Protein AF-A0A4U6WFR0-F1 (afdb_monomer_lite)

Organism: Setaria viridis (NCBI:txid4556)

InterPro domains:
  IPR046533 Domain of unknown function DUF6598 [PF20241] (69-208)

Foldseek 3Di:
DFDDLVVVQVPDDPVPRADDFDWAFLCDPVQVVPPCCVVLVSVDADADPDAAPPPVPDDPPPFFFAKFKFWDFKFDPFDDDVQAKWFKAWFKFKQAPPRSYGFTQAHDDSVRTDIAHPVRGTGDTDDTRYTHGPNDKMKTFTWMWTCDPPPVDPDHTGTQDGTMTIDDPPDLQDKDKHWHWDADDRGIIIIIMIIDNGDGRDDDDDDDDDDDD

Structure (mmCIF, N/CA/C/O backbone):
data_AF-A0A4U6WFR0-F1
#
_entry.id   AF-A0A4U6WFR0-F1
#
loop_
_atom_site.group_PDB
_atom_site.id
_atom_site.type_symbol
_atom_site.label_atom_id
_atom_site.label_alt_id
_atom_site.label_comp_id
_atom_site.label_asym_id
_atom_site.label_entity_id
_atom_site.label_seq_id
_atom_site.pdbx_PDB_ins_code
_atom_site.Cartn_x
_atom_site.Cartn_y
_atom_site.Cartn_z
_atom_site.occupancy
_atom_site.B_iso_or_equiv
_atom_site.auth_seq_id
_atom_site.auth_comp_id
_atom_site.auth_asym_id
_atom_site.auth_atom_id
_atom_site.pdbx_PDB_model_num
ATOM 1 N N . MET A 1 1 ? -6.365 -11.163 22.948 1.00 35.44 1 MET A N 1
ATOM 2 C CA . MET A 1 1 ? -5.172 -11.874 22.446 1.00 35.44 1 MET A CA 1
ATOM 3 C C . MET A 1 1 ? -5.343 -11.975 20.938 1.00 35.44 1 MET A C 1
ATOM 5 O O . MET A 1 1 ? -6.232 -12.693 20.505 1.00 35.44 1 MET A O 1
ATOM 9 N N . MET A 1 2 ? -4.654 -11.133 20.162 1.00 44.84 2 MET A N 1
ATOM 10 C CA . MET A 1 2 ? -4.715 -11.185 18.693 1.00 44.84 2 MET A CA 1
ATOM 11 C C . MET A 1 2 ? -3.856 -12.376 18.253 1.00 44.84 2 MET A C 1
ATOM 13 O O . MET A 1 2 ? -2.687 -12.433 18.631 1.00 44.84 2 MET A O 1
ATOM 17 N N . LEU A 1 3 ? -4.448 -13.347 17.554 1.00 51.31 3 LEU A N 1
ATOM 18 C CA . LEU A 1 3 ? -3.733 -14.512 17.023 1.00 51.31 3 LEU A CA 1
ATOM 19 C C . LEU A 1 3 ? -2.693 -14.043 15.995 1.00 51.31 3 LEU A C 1
ATOM 21 O O . LEU A 1 3 ? -2.985 -13.172 15.177 1.00 51.31 3 LEU A O 1
ATOM 25 N N . ASN A 1 4 ? -1.488 -14.608 16.040 1.00 65.31 4 ASN A N 1
ATOM 26 C CA . ASN A 1 4 ? -0.447 -14.352 15.039 1.00 65.31 4 ASN A CA 1
ATOM 27 C C . ASN A 1 4 ? -0.859 -14.999 13.698 1.00 65.31 4 ASN A C 1
ATOM 29 O O . ASN A 1 4 ? -1.532 -16.030 13.706 1.00 65.31 4 ASN A O 1
ATOM 33 N N . ASP A 1 5 ? -0.431 -14.471 12.545 1.00 66.00 5 ASP A N 1
ATOM 34 C CA . ASP A 1 5 ? -0.784 -15.006 11.214 1.00 66.00 5 ASP A CA 1
ATOM 35 C C . ASP A 1 5 ? -0.543 -16.509 11.080 1.00 66.00 5 ASP A C 1
ATOM 37 O O . ASP A 1 5 ? -1.296 -17.206 10.408 1.00 66.00 5 ASP A O 1
ATOM 41 N N . LYS A 1 6 ? 0.474 -17.036 11.768 1.00 67.56 6 LYS A N 1
ATOM 42 C CA . LYS A 1 6 ? 0.764 -18.475 11.812 1.00 67.56 6 LYS A CA 1
ATOM 43 C C . LYS A 1 6 ? -0.374 -19.300 12.415 1.00 67.56 6 LYS A C 1
ATOM 45 O O . LYS A 1 6 ? -0.655 -20.386 11.923 1.00 67.56 6 LYS A O 1
ATOM 50 N N . GLU A 1 7 ? -1.015 -18.798 13.463 1.00 73.19 7 GLU A N 1
ATOM 51 C CA . GLU A 1 7 ? -2.115 -19.480 14.150 1.00 73.19 7 GLU A CA 1
ATOM 52 C C . GLU A 1 7 ? -3.400 -19.396 13.326 1.00 73.19 7 GLU A C 1
ATOM 54 O O . GLU A 1 7 ? -4.115 -20.387 13.197 1.00 73.19 7 GLU A O 1
ATOM 59 N N . VAL A 1 8 ? -3.652 -18.245 12.692 1.00 76.94 8 VAL A N 1
ATOM 60 C CA . VAL A 1 8 ? -4.785 -18.075 11.772 1.00 76.94 8 VAL A CA 1
ATOM 61 C C . VAL A 1 8 ? -4.611 -18.987 10.554 1.00 76.94 8 VAL A C 1
ATOM 63 O O . VAL A 1 8 ? -5.479 -19.808 10.264 1.00 76.94 8 VAL A O 1
ATOM 66 N N . ASN A 1 9 ? -3.456 -18.932 9.889 1.00 83.50 9 ASN A N 1
ATOM 67 C CA . ASN A 1 9 ? -3.160 -19.732 8.699 1.00 83.50 9 ASN A CA 1
ATOM 68 C C . ASN A 1 9 ? -3.168 -21.246 8.946 1.00 83.50 9 ASN A C 1
ATOM 70 O O . ASN A 1 9 ? -3.434 -22.000 8.010 1.00 83.50 9 ASN A O 1
ATOM 74 N N . ALA A 1 10 ? -2.898 -21.703 10.174 1.00 81.19 10 ALA A N 1
ATOM 75 C CA . ALA A 1 10 ? -2.963 -23.122 10.534 1.00 81.19 10 ALA A CA 1
ATOM 76 C C . ALA A 1 10 ? -4.390 -23.696 10.481 1.00 81.19 10 ALA A C 1
ATOM 78 O O . ALA A 1 10 ? -4.556 -24.908 10.368 1.00 81.19 10 ALA A O 1
ATOM 79 N N . THR A 1 11 ? -5.408 -22.837 10.549 1.00 84.81 11 THR A N 1
ATOM 80 C CA . THR A 1 11 ? -6.826 -23.229 10.499 1.00 84.81 11 THR A CA 1
ATOM 81 C C . THR A 1 11 ? -7.459 -23.049 9.117 1.00 84.81 11 THR A C 1
ATOM 83 O O . THR A 1 11 ? -8.614 -23.419 8.923 1.00 84.81 11 THR A O 1
ATOM 86 N N . LEU A 1 12 ? -6.712 -22.493 8.156 1.00 86.38 12 LEU A N 1
ATOM 87 C CA . LEU A 1 12 ? -7.178 -22.192 6.804 1.00 86.38 12 LEU A CA 1
ATOM 88 C C . LEU A 1 12 ? -6.654 -23.207 5.779 1.00 86.38 12 LEU A C 1
ATOM 90 O O . LEU A 1 12 ? -5.515 -23.680 5.873 1.00 86.38 12 LEU A O 1
ATOM 94 N N . ASP A 1 13 ? -7.470 -23.465 4.754 1.00 87.31 13 ASP A N 1
ATOM 95 C CA . ASP A 1 13 ? -7.039 -24.144 3.530 1.00 87.31 13 ASP A CA 1
ATOM 96 C C . ASP A 1 13 ? -5.874 -23.380 2.884 1.00 87.31 13 ASP A C 1
ATOM 98 O O . ASP A 1 13 ? -5.832 -22.149 2.916 1.00 87.31 13 ASP A O 1
ATOM 102 N N . ASP A 1 14 ? -4.964 -24.093 2.213 1.00 80.81 14 ASP A N 1
ATOM 103 C CA . ASP A 1 14 ? -3.771 -23.505 1.581 1.00 80.81 14 ASP A CA 1
ATOM 104 C C . ASP A 1 14 ? -4.096 -22.296 0.684 1.00 80.81 14 ASP A C 1
ATOM 106 O O . ASP A 1 14 ? -3.386 -21.293 0.700 1.00 80.81 14 ASP A 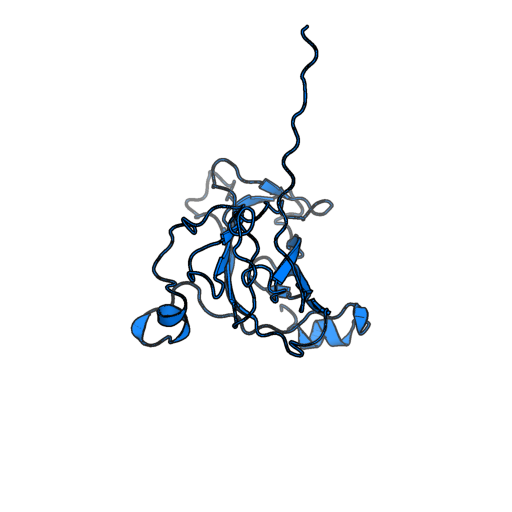O 1
ATOM 110 N N . LYS A 1 15 ? -5.201 -22.364 -0.068 1.00 82.12 15 LYS A N 1
ATOM 111 C CA . LYS A 1 15 ? -5.658 -21.304 -0.984 1.00 82.12 15 LYS A CA 1
ATOM 112 C C . LYS A 1 15 ? -6.124 -20.026 -0.270 1.00 82.12 15 LYS A C 1
ATOM 114 O O . LYS A 1 15 ? -6.175 -18.966 -0.900 1.00 82.12 15 LYS A O 1
ATOM 119 N N . ASP A 1 16 ? -6.492 -20.127 1.003 1.00 85.69 16 ASP A N 1
ATOM 120 C CA . ASP A 1 16 ? -7.095 -19.058 1.804 1.00 85.69 16 ASP A CA 1
ATOM 121 C C . ASP A 1 16 ? -6.122 -18.460 2.823 1.00 85.69 16 ASP A C 1
ATOM 123 O O . ASP A 1 16 ? -6.451 -17.462 3.461 1.00 85.69 16 ASP A O 1
ATOM 127 N N . ARG A 1 17 ? -4.909 -19.014 2.926 1.00 90.62 17 ARG A N 1
ATOM 128 C CA . ARG A 1 17 ? -3.851 -18.485 3.786 1.00 90.62 17 ARG A CA 1
ATOM 129 C C . ARG A 1 17 ? -3.436 -17.068 3.396 1.00 90.62 17 ARG A C 1
ATOM 131 O O . ARG A 1 17 ? -3.440 -16.691 2.222 1.00 90.62 17 ARG A O 1
ATOM 138 N N . TYR A 1 18 ? -3.044 -16.316 4.416 1.00 92.81 18 TYR A N 1
ATOM 139 C CA . TYR A 1 18 ? -2.446 -14.996 4.299 1.00 92.81 18 TYR A CA 1
ATOM 140 C C . TYR A 1 18 ? -0.932 -15.101 4.115 1.00 92.81 18 TYR A C 1
ATOM 142 O O . TYR A 1 18 ? -0.269 -15.920 4.757 1.00 92.81 18 TYR A O 1
ATOM 150 N N . ASP A 1 19 ? -0.383 -14.250 3.257 1.00 92.44 19 ASP A N 1
ATOM 151 C CA . ASP A 1 19 ? 1.056 -14.142 3.045 1.00 92.44 19 ASP A CA 1
ATOM 152 C C . ASP A 1 19 ? 1.698 -13.334 4.175 1.00 92.44 19 ASP A C 1
ATOM 154 O O . ASP A 1 19 ? 1.258 -12.228 4.496 1.00 92.44 19 ASP A O 1
ATOM 158 N N . HIS A 1 20 ? 2.761 -13.884 4.764 1.00 90.06 20 HIS A N 1
ATOM 159 C CA . HIS A 1 20 ? 3.525 -13.205 5.810 1.00 90.06 20 HIS A CA 1
ATOM 160 C C . HIS A 1 20 ? 4.268 -11.996 5.237 1.00 90.06 20 HIS A C 1
ATOM 162 O O . HIS A 1 20 ? 4.936 -12.102 4.206 1.00 90.06 20 HIS A O 1
ATOM 168 N N . VAL A 1 21 ? 4.219 -10.873 5.952 1.00 91.69 21 VAL A N 1
ATOM 169 C CA . VAL A 1 21 ? 5.020 -9.683 5.653 1.00 91.69 21 VAL A CA 1
ATOM 170 C C . VAL A 1 21 ? 5.663 -9.137 6.920 1.00 91.69 21 VAL A C 1
ATOM 172 O O . VAL A 1 21 ? 5.058 -9.112 7.990 1.00 91.69 21 VAL A O 1
ATOM 175 N N . ASP A 1 22 ? 6.896 -8.656 6.789 1.00 91.62 22 ASP A N 1
ATOM 176 C CA . ASP A 1 22 ? 7.589 -7.996 7.890 1.00 91.62 22 ASP A CA 1
ATOM 177 C C . ASP A 1 22 ? 7.182 -6.521 7.938 1.00 91.62 22 ASP A C 1
ATOM 179 O O . ASP A 1 22 ? 7.612 -5.710 7.111 1.00 91.62 22 ASP A O 1
ATOM 183 N N . VAL A 1 23 ? 6.330 -6.188 8.907 1.00 94.25 23 VAL A N 1
ATOM 184 C CA . VAL A 1 23 ? 5.879 -4.816 9.158 1.00 94.25 23 VAL A CA 1
ATOM 185 C C . VAL A 1 23 ? 6.975 -4.019 9.860 1.00 94.25 23 VAL A C 1
ATOM 187 O O . VAL A 1 23 ? 7.562 -4.450 10.853 1.00 94.25 23 VAL A O 1
ATOM 190 N N . TRP A 1 24 ? 7.222 -2.820 9.351 1.00 95.56 24 TRP A N 1
ATOM 191 C CA . TRP A 1 24 ? 8.190 -1.854 9.841 1.00 95.56 24 TRP A CA 1
ATOM 192 C C . TRP A 1 24 ? 7.505 -0.532 10.199 1.00 95.56 24 TRP A C 1
ATOM 194 O O . TRP A 1 24 ? 6.459 -0.189 9.643 1.00 95.56 24 TRP A O 1
ATOM 204 N N . PRO A 1 25 ? 8.107 0.259 11.103 1.00 95.06 25 PRO A N 1
ATOM 205 C CA . PRO A 1 25 ? 7.623 1.602 11.386 1.00 95.06 25 PRO A CA 1
ATOM 206 C C . PRO A 1 25 ? 7.697 2.486 10.135 1.00 95.06 25 PRO A C 1
ATOM 208 O O . PRO A 1 25 ? 8.717 2.521 9.438 1.00 95.06 25 PRO A O 1
ATOM 211 N N . ARG A 1 26 ? 6.639 3.268 9.895 1.00 94.69 26 ARG A N 1
ATOM 212 C CA . ARG A 1 26 ? 6.583 4.232 8.786 1.00 94.69 26 ARG A CA 1
ATOM 213 C C . ARG A 1 26 ? 7.574 5.385 8.967 1.00 94.69 26 ARG A C 1
ATOM 215 O O . ARG A 1 26 ? 8.235 5.797 8.015 1.00 94.69 26 ARG A O 1
ATOM 222 N N . SER A 1 27 ? 7.694 5.873 10.202 1.00 92.31 27 SER A N 1
ATOM 223 C CA . SER A 1 27 ? 8.531 7.019 10.583 1.00 92.31 27 SER A CA 1
ATOM 224 C C . SER A 1 27 ? 9.415 6.679 11.791 1.00 92.31 27 SER A C 1
ATOM 226 O O . SER A 1 27 ? 9.175 7.182 12.887 1.00 92.31 27 SER A O 1
ATOM 228 N N . PRO A 1 28 ? 10.422 5.802 11.633 1.00 93.50 28 PRO A N 1
ATOM 229 C CA . PRO A 1 28 ? 11.281 5.412 12.741 1.00 93.50 28 PRO A CA 1
ATOM 230 C C . PRO A 1 28 ? 12.152 6.571 13.241 1.00 93.50 28 PRO A C 1
ATOM 232 O O . PRO A 1 28 ? 12.549 7.447 12.468 1.00 93.50 28 PRO A O 1
ATOM 235 N N . SER A 1 29 ? 12.520 6.529 14.523 1.00 90.88 29 SER A N 1
ATOM 236 C CA . SER A 1 29 ? 13.415 7.503 15.152 1.00 90.88 29 SER A CA 1
ATOM 237 C C . SER A 1 29 ? 14.528 6.797 15.941 1.00 90.88 29 SER A C 1
ATOM 239 O O . SER A 1 29 ? 14.208 5.952 16.775 1.00 90.88 29 SER A O 1
ATOM 241 N N . PRO A 1 30 ? 15.816 7.129 15.722 1.00 91.56 30 PRO A N 1
ATOM 242 C CA . PRO A 1 30 ? 16.339 8.039 14.699 1.00 91.56 30 PRO A CA 1
ATOM 243 C C . PRO A 1 30 ? 16.290 7.420 13.296 1.00 91.56 30 PRO A C 1
ATOM 245 O O . PRO A 1 30 ? 16.798 6.324 13.070 1.00 91.56 30 PRO A O 1
ATOM 248 N N . SER A 1 31 ? 15.740 8.140 12.316 1.00 89.19 31 SER A N 1
ATOM 249 C CA . SER A 1 31 ? 15.506 7.595 10.968 1.00 89.19 31 SER A CA 1
ATOM 250 C C . SER A 1 31 ? 16.782 7.230 10.192 1.00 89.19 31 SER A C 1
ATOM 252 O O . SER A 1 31 ? 16.739 6.415 9.272 1.00 89.19 31 SER A O 1
ATOM 254 N N . CYS A 1 32 ? 17.937 7.792 10.564 1.00 85.31 32 CYS A N 1
ATOM 255 C CA . CYS A 1 32 ? 19.216 7.567 9.886 1.00 85.31 32 CYS A CA 1
ATOM 256 C C . CYS A 1 32 ? 19.764 6.137 10.019 1.00 85.31 32 CYS A C 1
ATOM 258 O O . CYS A 1 32 ? 20.548 5.727 9.162 1.00 85.31 32 CYS A O 1
ATOM 260 N N . TYR A 1 33 ? 19.340 5.377 11.032 1.00 90.62 33 TYR A N 1
ATOM 261 C CA . TYR A 1 33 ? 19.774 3.991 11.242 1.00 90.62 33 TYR A CA 1
ATOM 262 C C . TYR A 1 33 ? 19.019 2.973 10.380 1.00 90.62 33 TYR A C 1
ATOM 264 O O . TYR A 1 33 ? 19.386 1.801 10.335 1.00 90.62 33 TYR A O 1
ATOM 272 N N . TYR A 1 34 ? 17.987 3.415 9.662 1.00 92.94 34 TYR A N 1
ATOM 273 C CA . TYR A 1 34 ? 17.085 2.535 8.936 1.00 92.94 34 TYR A CA 1
ATOM 274 C C . TYR A 1 34 ? 17.327 2.640 7.432 1.00 92.94 34 TYR A C 1
ATOM 276 O O . TYR A 1 34 ? 16.950 3.612 6.775 1.00 92.94 34 TYR A O 1
ATOM 284 N N . PHE A 1 35 ? 17.982 1.620 6.874 1.00 90.50 35 PHE A N 1
ATOM 285 C CA . PHE A 1 35 ? 18.420 1.605 5.476 1.00 90.50 35 PHE A CA 1
ATOM 286 C C . PHE A 1 35 ? 17.263 1.823 4.488 1.00 90.50 35 PHE A C 1
ATOM 288 O O . PHE A 1 35 ? 17.362 2.677 3.606 1.00 90.50 35 PHE A O 1
ATOM 295 N N . TRP A 1 36 ? 16.130 1.135 4.684 1.00 91.56 36 TRP A N 1
ATOM 296 C CA . TRP A 1 36 ? 14.948 1.287 3.826 1.00 91.56 36 TRP A CA 1
ATOM 297 C C . TRP A 1 36 ? 14.409 2.719 3.833 1.00 91.56 36 TRP A C 1
ATOM 299 O O . TRP A 1 36 ? 14.001 3.225 2.791 1.00 91.56 36 TRP A O 1
ATOM 309 N N . TYR A 1 37 ? 14.471 3.403 4.981 1.00 94.69 37 TYR A N 1
ATOM 310 C CA . TYR A 1 37 ? 13.984 4.771 5.112 1.00 94.69 37 TYR A CA 1
ATOM 311 C C . TYR A 1 37 ? 14.726 5.724 4.166 1.00 94.69 37 TYR A C 1
ATOM 313 O O . TYR A 1 37 ? 14.116 6.602 3.549 1.00 94.69 37 TYR A O 1
ATOM 321 N N . ARG A 1 38 ? 16.042 5.519 4.006 1.00 92.12 38 ARG A N 1
ATOM 322 C CA . ARG A 1 38 ? 16.884 6.301 3.090 1.00 92.12 38 ARG A CA 1
ATOM 323 C C . ARG A 1 38 ? 16.708 5.855 1.638 1.00 92.12 38 ARG A C 1
ATOM 325 O O . ARG A 1 38 ? 16.491 6.711 0.784 1.00 92.12 38 ARG A O 1
ATOM 332 N N . CYS A 1 39 ? 16.762 4.550 1.363 1.00 91.25 39 CYS A N 1
ATOM 333 C CA . CYS A 1 39 ? 16.697 4.008 -0.001 1.00 91.25 39 CYS A CA 1
ATOM 334 C C . CYS A 1 39 ? 15.375 4.309 -0.708 1.00 91.25 39 CYS A C 1
ATOM 336 O O . CYS A 1 39 ? 15.386 4.656 -1.882 1.00 91.25 39 CYS A O 1
ATOM 338 N N . TYR A 1 40 ? 14.258 4.255 0.018 1.00 94.00 40 TYR A N 1
ATOM 339 C CA . TYR A 1 40 ? 12.925 4.502 -0.537 1.00 94.00 40 TYR A CA 1
ATOM 340 C C . TYR A 1 40 ? 12.441 5.938 -0.325 1.00 94.00 40 TYR A C 1
ATOM 342 O O . TYR A 1 40 ? 11.257 6.224 -0.463 1.00 94.00 40 TYR A O 1
ATOM 350 N N . GLN A 1 41 ? 13.345 6.856 0.037 1.00 93.38 41 GLN A N 1
ATOM 351 C CA . GLN A 1 41 ? 13.033 8.275 0.222 1.00 93.38 41 GLN A CA 1
ATOM 352 C C . GLN A 1 41 ? 11.807 8.508 1.127 1.00 93.38 41 GLN A C 1
ATOM 354 O O . GLN A 1 41 ? 11.013 9.413 0.873 1.00 93.38 41 GLN A O 1
ATOM 359 N N . MET A 1 42 ? 11.660 7.726 2.205 1.00 95.25 42 MET A N 1
ATOM 360 C CA . MET A 1 42 ? 10.463 7.728 3.066 1.00 95.25 42 MET A CA 1
ATOM 361 C C . MET A 1 42 ? 10.174 9.106 3.686 1.00 95.25 42 MET A C 1
ATOM 363 O O . MET A 1 42 ? 9.028 9.438 3.974 1.00 95.25 42 MET A O 1
ATOM 367 N N . ARG A 1 43 ? 11.202 9.958 3.829 1.00 94.56 43 ARG A N 1
ATOM 368 C CA . ARG A 1 43 ? 11.057 11.360 4.259 1.00 94.56 43 ARG A CA 1
ATOM 369 C C . ARG A 1 43 ? 10.249 12.218 3.276 1.00 94.56 43 ARG A C 1
ATOM 371 O O . ARG A 1 43 ? 9.643 13.203 3.689 1.00 94.56 43 ARG A O 1
ATOM 378 N N . LYS A 1 44 ? 10.271 11.899 1.980 1.00 95.50 44 LYS A N 1
ATOM 379 C CA . LYS A 1 44 ? 9.521 12.630 0.952 1.00 95.50 44 LYS A CA 1
ATOM 380 C C . LYS A 1 44 ? 8.094 12.107 0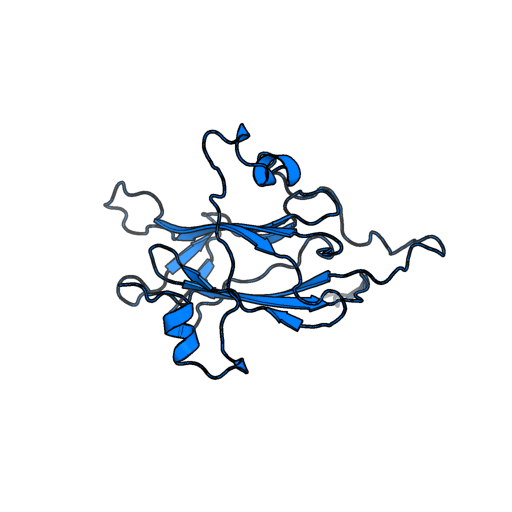.910 1.00 95.50 44 LYS A C 1
ATOM 382 O O . LYS A 1 44 ? 7.862 10.969 0.516 1.00 95.50 44 LYS A O 1
ATOM 387 N N . THR A 1 45 ? 7.147 12.947 1.303 1.00 95.69 45 THR A N 1
ATOM 388 C CA . THR A 1 45 ? 5.720 12.607 1.402 1.00 95.69 45 THR A CA 1
ATOM 389 C C . THR A 1 45 ? 4.907 13.010 0.169 1.00 95.69 45 THR A C 1
ATOM 391 O O . THR A 1 45 ? 3.733 12.657 0.060 1.00 95.69 45 THR A O 1
ATOM 394 N N . SER A 1 46 ? 5.525 13.733 -0.767 1.00 95.81 46 SER A N 1
ATOM 395 C CA . SER A 1 46 ? 4.906 14.143 -2.024 1.00 95.81 46 SER A CA 1
ATOM 396 C C . SER A 1 46 ? 4.503 12.929 -2.878 1.00 95.81 46 SER A C 1
ATOM 398 O O . SER A 1 46 ? 5.247 11.942 -2.917 1.00 95.81 46 SER A O 1
ATOM 400 N N . PRO A 1 47 ? 3.362 13.001 -3.589 1.00 96.81 47 PRO A N 1
ATOM 401 C CA . PRO A 1 47 ? 3.037 12.046 -4.644 1.00 96.81 47 PRO A CA 1
ATOM 402 C C . PRO A 1 47 ? 4.118 12.010 -5.735 1.00 96.81 47 PRO A C 1
ATOM 404 O O . PRO A 1 47 ? 4.859 12.983 -5.913 1.00 96.81 47 PRO A O 1
ATOM 407 N N . THR A 1 48 ? 4.174 10.917 -6.499 1.00 95.06 48 THR A N 1
ATOM 408 C CA . THR A 1 48 ? 4.965 10.869 -7.737 1.00 95.06 48 THR A CA 1
ATOM 409 C C . THR A 1 48 ? 4.537 12.000 -8.692 1.00 95.06 48 THR A C 1
ATOM 411 O O . THR A 1 48 ? 3.340 12.213 -8.902 1.00 95.06 48 THR A O 1
ATOM 414 N N . PRO A 1 49 ? 5.480 12.767 -9.275 1.00 93.81 49 PRO A N 1
ATOM 415 C CA . PRO A 1 49 ? 5.167 13.758 -10.304 1.00 93.81 49 PRO A CA 1
ATOM 416 C C . PRO A 1 49 ? 4.976 13.111 -11.684 1.00 93.81 49 PRO A C 1
ATOM 418 O O . PRO A 1 49 ? 4.569 13.787 -12.634 1.00 93.81 49 PRO A O 1
ATOM 421 N N . LEU A 1 50 ? 5.313 11.824 -11.818 1.00 89.75 50 LEU A N 1
ATOM 422 C CA . LEU A 1 50 ? 5.195 11.081 -13.062 1.00 89.75 50 LEU A CA 1
ATOM 423 C C . LEU A 1 50 ? 3.720 10.828 -13.360 1.00 89.75 50 LEU A C 1
ATOM 425 O O . LEU A 1 50 ? 2.958 10.400 -12.499 1.00 89.75 50 LEU A O 1
ATOM 429 N N . LYS A 1 51 ? 3.320 11.098 -14.600 1.00 84.44 51 LYS A N 1
ATOM 430 C CA . LYS A 1 51 ? 1.939 10.929 -15.056 1.00 84.44 51 LYS A CA 1
ATOM 431 C C . LYS A 1 51 ? 1.746 9.562 -15.705 1.00 84.44 51 LYS A C 1
ATOM 433 O O . LYS A 1 51 ? 2.714 8.918 -16.107 1.00 84.44 51 LYS A O 1
ATOM 438 N N . SER A 1 52 ? 0.486 9.174 -15.876 1.00 79.12 52 SER A N 1
ATOM 439 C CA . SER A 1 52 ? 0.102 8.102 -16.797 1.00 79.12 52 SER A CA 1
ATOM 440 C C . SER A 1 52 ? 0.599 8.386 -18.222 1.00 79.12 52 SER A C 1
ATOM 442 O O . SER A 1 52 ? 1.001 9.507 -18.545 1.00 79.12 52 SER A O 1
ATOM 444 N N . LYS A 1 53 ? 0.517 7.377 -19.100 1.00 72.44 53 LYS A N 1
ATOM 445 C CA . LYS A 1 53 ? 0.853 7.465 -20.537 1.00 72.44 53 LYS A CA 1
ATOM 446 C C . LYS A 1 53 ? 2.345 7.513 -20.867 1.00 72.44 53 LYS A C 1
ATOM 448 O O . LYS A 1 53 ? 2.686 7.856 -22.002 1.00 72.44 53 LYS A O 1
ATOM 453 N N . ARG A 1 54 ? 3.227 7.127 -19.937 1.00 70.62 54 ARG A N 1
ATOM 454 C CA . ARG A 1 54 ? 4.693 7.150 -20.143 1.00 70.62 54 ARG A CA 1
ATOM 455 C C . ARG A 1 54 ? 5.132 6.416 -21.412 1.00 70.62 54 ARG A C 1
ATOM 457 O O . ARG A 1 54 ? 6.042 6.874 -22.085 1.00 70.62 54 ARG A O 1
ATOM 464 N N . PHE A 1 55 ? 4.424 5.346 -21.773 1.00 69.69 55 PHE A N 1
ATOM 465 C CA . PHE A 1 55 ? 4.755 4.469 -22.900 1.00 69.69 55 PHE A CA 1
ATOM 466 C C . PHE A 1 55 ? 3.791 4.608 -24.094 1.00 69.69 55 PHE A C 1
ATOM 468 O O . PHE A 1 55 ? 3.592 3.666 -24.854 1.00 69.69 55 PHE A O 1
ATOM 475 N N . THR A 1 56 ? 3.137 5.767 -24.260 1.00 65.31 56 THR A N 1
ATOM 476 C CA . THR A 1 56 ? 2.217 6.010 -25.399 1.00 65.31 56 THR A CA 1
ATOM 477 C C . THR A 1 56 ? 2.896 6.578 -26.650 1.00 65.31 56 THR A C 1
ATOM 479 O O . THR A 1 56 ? 2.282 6.576 -27.715 1.00 65.31 56 THR A O 1
ATOM 482 N N . GLN A 1 57 ? 4.153 7.026 -26.545 1.00 65.62 57 GLN A N 1
ATOM 483 C CA . GLN A 1 57 ? 5.020 7.380 -27.682 1.00 65.62 57 GLN A CA 1
ATOM 484 C C . GLN A 1 57 ? 6.422 6.759 -27.540 1.00 65.62 57 GLN A C 1
ATOM 486 O O . GLN A 1 57 ? 7.408 7.492 -27.474 1.00 65.62 57 GLN A O 1
ATOM 491 N N . PRO A 1 58 ? 6.533 5.431 -27.419 1.00 63.12 58 PRO A N 1
ATOM 492 C CA . PRO A 1 58 ? 7.808 4.816 -27.098 1.00 63.12 58 PRO A CA 1
ATOM 493 C C . PRO A 1 58 ? 8.712 4.667 -28.326 1.00 63.12 58 PRO A C 1
ATOM 495 O O . PRO A 1 58 ? 8.242 4.468 -29.451 1.00 63.12 58 PRO A O 1
ATOM 498 N N . TYR A 1 59 ? 10.023 4.693 -28.102 1.00 63.19 59 TYR A N 1
ATOM 499 C CA . TYR A 1 59 ? 11.001 4.198 -29.073 1.00 63.19 59 TYR A CA 1
ATOM 500 C C . TYR A 1 59 ? 10.913 2.663 -29.192 1.00 63.19 59 TYR A C 1
ATOM 502 O O . TYR A 1 59 ? 10.376 1.982 -28.320 1.00 63.19 59 TYR A O 1
ATOM 510 N N . ALA A 1 60 ? 11.453 2.077 -30.267 1.00 59.69 60 ALA A N 1
ATOM 511 C CA . ALA A 1 60 ? 11.287 0.649 -30.589 1.00 59.69 60 ALA A CA 1
ATOM 512 C C . ALA A 1 60 ? 11.733 -0.345 -29.484 1.00 59.69 60 ALA A C 1
ATOM 514 O O . ALA A 1 60 ? 11.310 -1.496 -29.500 1.00 59.69 60 ALA A O 1
ATOM 515 N N . TYR A 1 61 ? 12.560 0.087 -28.526 1.00 57.47 61 TYR A N 1
ATOM 516 C CA . TYR A 1 61 ? 13.060 -0.707 -27.394 1.00 57.47 61 TYR A CA 1
ATOM 517 C C . TYR A 1 61 ? 12.342 -0.424 -26.057 1.00 57.47 61 TYR A C 1
ATOM 519 O O . TYR A 1 61 ? 12.697 -1.009 -25.040 1.00 57.47 61 TYR A O 1
ATOM 527 N N . GLU A 1 62 ? 11.338 0.456 -26.033 1.00 61.50 62 GLU A N 1
ATOM 528 C CA . GLU A 1 62 ? 10.656 0.896 -24.802 1.00 61.50 62 GLU A CA 1
ATOM 529 C C . GLU A 1 62 ? 9.369 0.110 -24.485 1.00 61.50 62 GLU A C 1
ATOM 531 O O . GLU A 1 62 ? 8.750 0.329 -23.446 1.00 61.50 62 GLU A O 1
ATOM 536 N N . TYR A 1 63 ? 8.987 -0.856 -25.328 1.00 62.06 63 TYR A N 1
ATOM 537 C CA . TYR A 1 63 ? 7.913 -1.822 -25.054 1.00 62.06 63 TYR A CA 1
ATOM 538 C C . TYR A 1 63 ? 8.447 -3.102 -24.401 1.00 62.06 63 TYR A C 1
ATOM 540 O O . TYR A 1 63 ? 8.188 -4.214 -24.867 1.00 62.06 63 TYR A O 1
ATOM 548 N N . GLN A 1 64 ? 9.219 -2.969 -23.326 1.00 70.25 64 GLN A N 1
ATOM 549 C CA . GLN A 1 64 ? 9.619 -4.141 -22.558 1.00 70.25 64 GLN A CA 1
ATOM 550 C C . GLN A 1 64 ? 8.524 -4.477 -21.545 1.00 70.25 64 GLN A C 1
ATOM 552 O O . GLN A 1 64 ? 8.112 -3.625 -20.762 1.00 70.25 64 GLN A O 1
ATOM 557 N N . ALA A 1 65 ? 8.044 -5.722 -21.567 1.00 80.94 65 ALA A N 1
ATOM 558 C CA . ALA A 1 65 ? 7.196 -6.216 -20.494 1.00 80.94 65 ALA A CA 1
ATOM 559 C C . ALA A 1 65 ? 8.011 -6.224 -19.194 1.00 80.94 65 ALA A C 1
ATOM 561 O O . ALA A 1 65 ? 9.102 -6.796 -19.150 1.00 80.94 65 ALA A O 1
ATOM 562 N N . THR A 1 66 ? 7.481 -5.593 -18.153 1.00 87.19 66 THR A N 1
ATOM 563 C CA . THR A 1 66 ? 8.127 -5.499 -16.841 1.00 87.19 66 THR A CA 1
ATOM 564 C C . THR A 1 66 ? 7.196 -6.024 -15.761 1.00 87.19 66 THR A C 1
ATOM 566 O O . THR A 1 66 ? 5.982 -6.089 -15.972 1.00 87.19 66 THR A O 1
ATOM 569 N N . PRO A 1 67 ? 7.718 -6.393 -14.587 1.00 93.06 67 PRO A N 1
ATOM 570 C CA . PRO A 1 67 ? 6.853 -6.769 -13.491 1.00 93.06 67 PRO A CA 1
ATOM 571 C C . PRO A 1 67 ? 5.996 -5.604 -12.985 1.00 93.06 67 PRO A C 1
ATOM 573 O O . PRO A 1 67 ? 6.509 -4.503 -12.785 1.00 93.06 67 PRO A O 1
ATOM 576 N N . PHE A 1 68 ? 4.712 -5.858 -12.729 1.00 94.06 68 PHE A N 1
ATOM 577 C CA . PHE A 1 68 ? 3.769 -4.886 -12.166 1.00 94.06 68 PHE A CA 1
ATOM 578 C C . PHE A 1 68 ? 2.985 -5.461 -10.989 1.00 94.06 68 PHE A C 1
ATOM 580 O O . PHE A 1 68 ? 2.761 -6.672 -10.903 1.00 94.06 68 PHE A O 1
ATOM 587 N N . LEU A 1 69 ? 2.506 -4.569 -10.122 1.00 96.31 69 LEU A N 1
ATOM 588 C CA . LEU A 1 69 ? 1.509 -4.889 -9.106 1.00 96.31 69 LEU A CA 1
ATOM 589 C C . LEU A 1 69 ? 0.121 -4.402 -9.525 1.00 96.31 69 LEU A C 1
ATOM 591 O O . LEU A 1 69 ? -0.056 -3.248 -9.914 1.00 96.31 69 LEU A O 1
ATOM 595 N N . GLN A 1 70 ? -0.877 -5.273 -9.384 1.00 95.75 70 GLN A N 1
ATOM 596 C CA . GLN A 1 70 ? -2.287 -4.936 -9.570 1.00 95.75 70 GLN A CA 1
ATOM 597 C C . GLN A 1 70 ? -3.063 -5.174 -8.276 1.00 95.75 70 GLN A C 1
ATOM 599 O O . GLN A 1 70 ? -3.096 -6.291 -7.772 1.00 95.75 70 GLN A O 1
ATOM 604 N N . PHE A 1 71 ? -3.722 -4.141 -7.758 1.00 97.44 71 PHE A N 1
ATOM 605 C CA . PHE A 1 71 ? -4.511 -4.216 -6.529 1.00 97.44 71 PHE A CA 1
ATOM 606 C C . PHE A 1 71 ? -5.954 -4.620 -6.822 1.00 97.44 71 PHE A C 1
ATOM 608 O O . PHE A 1 71 ? -6.544 -4.169 -7.804 1.00 97.44 71 PHE A O 1
ATOM 615 N N . PHE A 1 72 ? -6.525 -5.452 -5.952 1.00 97.06 72 PHE A N 1
ATOM 616 C CA . PHE A 1 72 ? -7.910 -5.913 -6.060 1.00 97.06 72 PHE A CA 1
ATOM 617 C C . PHE A 1 72 ? -8.771 -5.485 -4.880 1.00 97.06 72 PHE A C 1
ATOM 619 O O . PHE A 1 72 ? -9.935 -5.154 -5.075 1.00 97.06 72 PHE A O 1
ATOM 626 N N . SER A 1 73 ? -8.224 -5.505 -3.663 1.00 97.69 73 SER A N 1
ATOM 627 C CA . SER A 1 73 ? -8.982 -5.128 -2.471 1.00 97.69 73 SER A CA 1
ATOM 628 C C . SER A 1 73 ? -8.088 -4.610 -1.353 1.00 97.69 73 SER A C 1
ATOM 630 O O . SER A 1 73 ? -6.967 -5.088 -1.164 1.00 97.69 73 SER A O 1
ATOM 632 N N . LEU A 1 74 ? -8.647 -3.696 -0.570 1.00 98.31 74 LEU A N 1
ATOM 633 C CA . LEU A 1 74 ? -8.162 -3.262 0.732 1.00 98.31 74 LEU A CA 1
ATOM 634 C C . LEU A 1 74 ? -9.372 -3.295 1.660 1.00 98.31 74 LEU A C 1
ATOM 636 O O . LEU A 1 74 ? -10.357 -2.623 1.375 1.00 98.31 74 LEU A O 1
ATOM 640 N N . ARG A 1 75 ? -9.342 -4.097 2.721 1.00 97.38 75 ARG A N 1
ATOM 641 C CA . ARG A 1 75 ? -10.538 -4.368 3.523 1.00 97.38 75 ARG A CA 1
ATOM 642 C C . ARG A 1 75 ? -10.219 -4.410 5.002 1.00 97.38 75 ARG A C 1
ATOM 644 O O . ARG A 1 75 ? -9.318 -5.129 5.422 1.00 97.38 75 ARG A O 1
ATOM 651 N N . PHE A 1 76 ? -11.006 -3.705 5.802 1.00 96.44 76 PHE A N 1
ATOM 652 C CA . PHE A 1 76 ? -10.957 -3.856 7.249 1.00 96.44 76 PHE A CA 1
ATOM 653 C C . PHE A 1 76 ? -11.650 -5.165 7.657 1.00 96.44 76 PHE A C 1
ATOM 655 O O . PHE A 1 76 ? -12.811 -5.402 7.323 1.00 96.44 76 PHE A O 1
ATOM 662 N N . ALA A 1 77 ? -10.925 -6.033 8.353 1.00 93.25 77 ALA A N 1
ATOM 663 C CA . ALA A 1 77 ? -11.400 -7.322 8.860 1.00 93.25 77 ALA A CA 1
ATOM 664 C C . ALA A 1 77 ? -11.355 -7.384 10.400 1.00 93.25 77 ALA A C 1
ATOM 666 O O . ALA A 1 77 ? -11.477 -8.459 10.986 1.00 93.25 77 ALA A O 1
ATOM 667 N N . GLY A 1 78 ? -11.137 -6.236 11.045 1.00 90.19 78 GLY A N 1
ATOM 668 C CA . GLY A 1 78 ? -11.152 -6.085 12.490 1.00 90.19 78 GLY A CA 1
ATOM 669 C C . GLY A 1 78 ? -12.542 -5.886 13.075 1.00 90.19 78 GLY A C 1
ATOM 670 O O . GLY A 1 78 ? -13.572 -6.072 12.423 1.00 90.19 78 GLY A O 1
ATOM 671 N N . ASN A 1 79 ? -12.551 -5.506 14.347 1.00 85.31 79 ASN A N 1
ATOM 672 C CA . ASN A 1 79 ? -13.777 -5.311 15.096 1.00 85.31 79 ASN A CA 1
ATOM 673 C C . ASN A 1 79 ? -14.252 -3.867 14.959 1.00 85.31 79 ASN A C 1
ATOM 675 O O . ASN A 1 79 ? -13.495 -2.918 15.158 1.00 85.31 79 ASN A O 1
ATOM 679 N N . PHE A 1 80 ? -15.537 -3.708 14.674 1.00 84.62 80 PHE A N 1
ATOM 680 C CA . PHE A 1 80 ? -16.185 -2.407 14.698 1.00 84.62 80 PHE A CA 1
ATOM 681 C C . PHE A 1 80 ? -16.472 -2.003 16.143 1.00 84.62 80 PHE A C 1
ATOM 683 O O . PHE A 1 80 ? -16.983 -2.801 16.935 1.00 84.62 80 PHE A O 1
ATOM 690 N N . LEU A 1 81 ? -16.171 -0.752 16.485 1.00 76.56 81 LEU A N 1
ATOM 691 C CA . LEU A 1 81 ? -16.504 -0.196 17.792 1.00 76.56 81 LEU A CA 1
ATOM 692 C C . LEU A 1 81 ? -18.030 -0.240 17.971 1.00 76.56 81 LEU A C 1
ATOM 694 O O . LEU A 1 81 ? -18.772 0.258 17.130 1.00 76.56 81 LEU A O 1
ATOM 698 N N . ARG A 1 82 ? -18.496 -0.906 19.037 1.00 71.94 82 ARG A N 1
ATOM 699 C CA . ARG A 1 82 ? -19.925 -1.071 19.389 1.00 71.94 82 ARG A CA 1
ATOM 700 C C . ARG A 1 82 ? -20.812 -1.687 18.284 1.00 71.94 82 ARG A C 1
ATOM 702 O O . ARG A 1 82 ? -22.030 -1.614 18.377 1.00 71.94 82 ARG A O 1
ATOM 709 N N . GLY A 1 83 ? -20.221 -2.334 17.272 1.00 69.19 83 GLY A N 1
ATOM 710 C CA . GLY A 1 83 ? -20.955 -2.908 16.133 1.00 69.19 83 GLY A CA 1
ATOM 711 C C . GLY A 1 83 ? -21.475 -1.875 15.123 1.00 69.19 83 GLY A C 1
ATOM 712 O O . GLY A 1 83 ? -22.304 -2.214 14.279 1.00 69.19 83 GLY A O 1
ATOM 713 N N . GLU A 1 84 ? -21.000 -0.631 15.203 1.00 81.12 84 GLU A N 1
ATOM 714 C CA . GLU A 1 84 ? -21.460 0.484 14.373 1.00 81.12 84 GLU A CA 1
ATOM 715 C C . GLU A 1 84 ? -20.605 0.684 13.112 1.00 81.12 84 GLU A C 1
ATOM 717 O O . GLU A 1 84 ? -19.641 -0.036 12.852 1.00 81.12 84 GLU A O 1
ATOM 722 N N . SER A 1 85 ? -20.979 1.662 12.284 1.00 90.06 85 SER A N 1
ATOM 723 C CA . SER A 1 85 ? -20.160 2.111 11.158 1.00 90.06 85 SER A CA 1
ATOM 724 C C . SER A 1 85 ? -18.956 2.929 11.621 1.00 90.06 85 SER A C 1
ATOM 726 O O . SER A 1 85 ? -19.040 3.639 12.618 1.00 90.06 85 SER A O 1
ATOM 728 N N . MET A 1 86 ? -17.879 2.916 10.842 1.00 91.25 86 MET A N 1
ATOM 729 C CA . MET A 1 86 ? -16.665 3.680 11.124 1.00 91.25 86 MET A CA 1
ATOM 730 C C . MET A 1 86 ? -16.309 4.556 9.924 1.00 91.25 86 MET A C 1
ATOM 732 O O . MET A 1 86 ? -16.271 4.071 8.795 1.00 91.25 86 MET A O 1
ATOM 736 N N . SER A 1 87 ? -16.051 5.839 10.164 1.00 94.19 87 SER A N 1
ATOM 737 C CA . SER A 1 87 ? -15.526 6.750 9.144 1.00 94.19 87 SER A CA 1
ATOM 738 C C . SER A 1 87 ? -14.009 6.623 9.113 1.00 94.19 87 SER A C 1
ATOM 740 O O . SER A 1 87 ? -13.363 6.892 10.119 1.00 94.19 87 SER A O 1
ATOM 742 N N . VAL A 1 88 ? -13.440 6.203 7.986 1.00 95.88 88 VAL A N 1
ATOM 743 C CA . VAL A 1 88 ? -12.012 5.912 7.829 1.00 95.88 88 VAL A CA 1
ATOM 744 C C . VAL A 1 88 ? -11.355 6.810 6.794 1.00 95.88 88 VAL A C 1
ATOM 746 O O . VAL A 1 88 ? -11.906 7.068 5.723 1.00 95.88 88 VAL A O 1
ATOM 749 N N . TYR A 1 89 ? -10.149 7.271 7.099 1.00 97.88 89 TYR A N 1
ATOM 750 C CA . TYR A 1 89 ? -9.361 8.128 6.220 1.00 97.88 89 TYR A CA 1
ATOM 751 C C . TYR A 1 89 ? -7.876 7.769 6.292 1.00 97.88 89 TYR A C 1
ATOM 753 O O . TYR A 1 89 ? -7.460 6.889 7.047 1.00 97.88 89 TYR A O 1
ATOM 761 N N . GLY A 1 90 ? -7.072 8.445 5.476 1.00 98.06 90 GLY A N 1
ATOM 762 C CA . GLY A 1 90 ? -5.638 8.226 5.381 1.00 98.06 90 GLY A CA 1
ATOM 763 C C . GLY A 1 90 ? -5.252 7.706 4.005 1.00 98.06 90 GLY A C 1
ATOM 764 O O . GLY A 1 90 ? -5.835 8.103 2.994 1.00 98.06 90 GLY A O 1
ATOM 765 N N . PHE A 1 91 ? -4.233 6.852 3.939 1.00 98.56 91 PHE A N 1
ATOM 766 C CA . PHE A 1 91 ? -3.698 6.398 2.664 1.00 98.56 91 PHE A CA 1
ATOM 767 C C . PHE A 1 91 ? -3.031 5.022 2.709 1.00 98.56 91 PHE A C 1
ATOM 769 O O . PHE A 1 91 ? -2.516 4.582 3.737 1.00 98.56 91 PHE A O 1
ATOM 776 N N . LEU A 1 92 ? -2.984 4.399 1.532 1.00 98.69 92 LEU A N 1
ATOM 777 C CA . LEU A 1 92 ? -2.046 3.345 1.160 1.00 98.69 92 LEU A CA 1
ATOM 778 C C . LEU A 1 92 ? -1.362 3.800 -0.133 1.00 98.69 92 LEU A C 1
ATOM 780 O O . LEU A 1 92 ? -2.029 4.086 -1.132 1.00 98.69 92 LEU A O 1
ATOM 784 N N . ALA A 1 93 ? -0.038 3.889 -0.102 1.00 98.44 93 ALA A N 1
ATOM 785 C CA . ALA A 1 93 ? 0.788 4.301 -1.223 1.00 98.44 93 ALA A CA 1
ATOM 786 C C . ALA A 1 93 ? 1.921 3.307 -1.449 1.00 98.44 93 ALA A C 1
ATOM 788 O O . ALA A 1 93 ? 2.512 2.794 -0.500 1.00 98.44 93 ALA A O 1
ATOM 789 N N . ILE A 1 94 ? 2.243 3.068 -2.713 1.00 98.12 94 ILE A N 1
ATOM 790 C CA . ILE A 1 94 ? 3.334 2.192 -3.109 1.00 98.12 94 ILE A CA 1
ATOM 791 C C . ILE A 1 94 ? 4.505 3.045 -3.569 1.00 98.12 94 ILE A C 1
ATOM 793 O O . ILE A 1 94 ? 4.339 3.990 -4.338 1.00 98.12 94 ILE A O 1
ATOM 797 N N . ARG A 1 95 ? 5.689 2.716 -3.062 1.00 97.56 95 ARG A N 1
ATOM 798 C CA . ARG A 1 95 ? 6.962 3.289 -3.491 1.00 97.56 95 ARG A CA 1
ATOM 799 C C . ARG A 1 95 ? 7.710 2.226 -4.259 1.00 97.56 95 ARG A C 1
ATOM 801 O O . ARG A 1 95 ? 8.285 1.310 -3.664 1.00 97.56 95 ARG A O 1
ATOM 808 N N . ASP A 1 96 ? 7.647 2.345 -5.571 1.00 95.50 96 ASP A N 1
ATOM 809 C CA . ASP A 1 96 ? 8.300 1.425 -6.482 1.00 95.50 96 ASP A CA 1
ATOM 810 C C . ASP A 1 96 ? 9.682 1.914 -6.925 1.00 95.50 96 ASP A C 1
ATOM 812 O O . ASP A 1 96 ? 10.195 2.941 -6.476 1.00 95.50 96 ASP A O 1
ATOM 816 N N . ASP A 1 97 ? 10.291 1.133 -7.803 1.00 93.19 97 ASP A N 1
ATOM 817 C CA . ASP A 1 97 ? 11.638 1.297 -8.331 1.00 93.19 97 ASP A CA 1
ATOM 818 C C . ASP A 1 97 ? 11.763 2.357 -9.432 1.00 93.19 97 ASP A C 1
ATOM 820 O O . ASP A 1 97 ? 12.842 2.534 -9.994 1.00 93.19 97 ASP A O 1
ATOM 824 N N . VAL A 1 98 ? 10.688 3.092 -9.729 1.00 92.19 98 VAL A N 1
ATOM 825 C CA . VAL A 1 98 ? 10.715 4.155 -10.738 1.00 92.19 98 VAL A CA 1
ATOM 826 C C . VAL A 1 98 ? 11.255 5.457 -10.145 1.00 92.19 98 VAL A C 1
ATOM 828 O O . VAL A 1 98 ? 12.172 6.057 -10.702 1.00 92.19 98 VAL A O 1
ATOM 831 N N . ASP A 1 99 ? 10.685 5.926 -9.032 1.00 94.12 99 ASP A N 1
ATOM 832 C CA . ASP A 1 99 ? 11.098 7.181 -8.384 1.00 94.12 99 ASP A CA 1
ATOM 833 C C . ASP A 1 99 ? 11.065 7.145 -6.848 1.00 94.12 99 ASP A C 1
ATOM 835 O O . ASP A 1 99 ? 11.475 8.118 -6.202 1.00 94.12 99 ASP A O 1
ATOM 839 N N . TYR A 1 100 ? 10.633 6.023 -6.260 1.00 95.75 100 TYR A N 1
ATOM 840 C CA . TYR A 1 100 ? 10.467 5.813 -4.821 1.00 95.75 100 TYR A CA 1
ATOM 841 C C . TYR A 1 100 ? 9.511 6.800 -4.128 1.00 95.75 100 TYR A C 1
ATOM 843 O O . TYR A 1 100 ? 9.498 6.887 -2.896 1.00 95.75 100 TYR A O 1
ATOM 851 N N . LEU A 1 101 ? 8.720 7.564 -4.886 1.00 97.12 101 LEU A N 1
ATOM 852 C CA . LEU A 1 101 ? 7.703 8.467 -4.350 1.00 97.12 101 LEU A CA 1
ATOM 853 C C . LEU A 1 101 ? 6.360 7.745 -4.235 1.00 97.12 101 LEU A C 1
ATOM 855 O O . LEU A 1 101 ? 6.193 6.626 -4.707 1.00 97.12 101 LEU A O 1
ATOM 859 N N . ARG A 1 102 ? 5.404 8.370 -3.546 1.00 97.88 102 ARG A N 1
ATOM 860 C CA . ARG A 1 102 ? 4.104 7.752 -3.278 1.00 97.88 102 ARG A CA 1
ATOM 861 C C . ARG A 1 102 ? 3.259 7.696 -4.547 1.00 97.88 102 ARG A C 1
ATOM 863 O O . ARG A 1 102 ? 2.858 8.744 -5.055 1.00 97.88 102 ARG A O 1
ATOM 870 N N . ASP A 1 103 ? 2.939 6.491 -5.000 1.00 97.44 103 ASP A N 1
ATOM 871 C CA . ASP A 1 103 ? 1.833 6.243 -5.923 1.00 97.44 103 ASP A CA 1
ATOM 872 C C . ASP A 1 103 ? 0.651 5.657 -5.140 1.00 97.44 103 ASP A C 1
ATOM 874 O O . ASP A 1 103 ? 0.755 4.596 -4.523 1.00 97.44 103 ASP A O 1
ATOM 878 N N . TYR A 1 104 ? -0.451 6.398 -5.058 1.00 98.25 104 TYR A N 1
ATOM 879 C CA . TYR A 1 104 ? -1.539 6.094 -4.130 1.00 98.25 104 TYR A CA 1
ATOM 880 C C . TYR A 1 104 ? -2.503 5.062 -4.718 1.00 98.25 104 TYR A C 1
ATOM 882 O O . TYR A 1 104 ? -3.014 5.235 -5.820 1.00 98.25 104 TYR A O 1
ATOM 890 N N . VAL A 1 105 ? -2.814 4.028 -3.935 1.00 98.12 105 VAL A N 1
ATOM 891 C CA . VAL A 1 105 ? -3.864 3.034 -4.239 1.00 98.12 105 VAL A CA 1
ATOM 892 C C . VAL A 1 105 ? -5.105 3.236 -3.368 1.00 98.12 105 VAL A C 1
ATOM 894 O O . VAL A 1 105 ? -6.194 2.805 -3.730 1.00 98.12 105 VAL A O 1
ATOM 897 N N . PHE A 1 106 ? -4.967 3.935 -2.241 1.00 98.50 106 PHE A N 1
ATOM 898 C CA . PHE A 1 106 ? -6.060 4.455 -1.420 1.00 98.50 106 PHE A CA 1
ATOM 899 C C . PHE A 1 106 ? -5.643 5.823 -0.880 1.00 98.50 106 PHE A C 1
ATOM 901 O O . PHE A 1 106 ? -4.511 5.989 -0.418 1.00 98.50 106 PHE A O 1
ATOM 908 N N . SER A 1 107 ? -6.539 6.807 -0.944 1.00 98.00 107 SER A N 1
ATOM 909 C CA . SER A 1 107 ? -6.326 8.125 -0.347 1.00 98.00 107 SER A CA 1
ATOM 910 C C . SER A 1 107 ? -7.663 8.808 -0.066 1.00 98.00 107 SER A C 1
ATOM 912 O O . SER A 1 107 ? -8.490 8.977 -0.972 1.00 98.00 107 SER A O 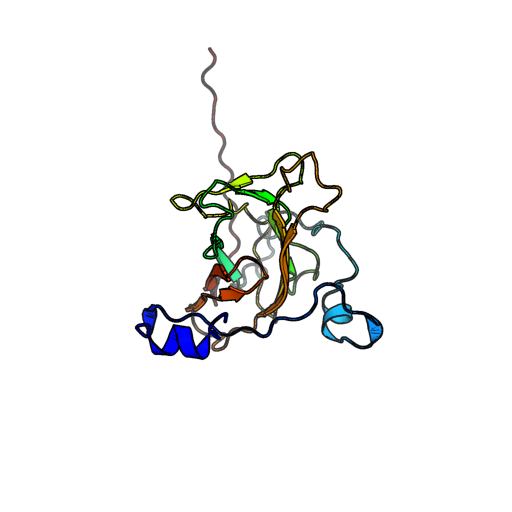1
ATOM 914 N N . ARG A 1 108 ? -7.870 9.183 1.197 1.00 97.94 108 ARG A N 1
ATOM 915 C CA . ARG A 1 108 ? -8.992 9.992 1.685 1.00 97.94 108 ARG A CA 1
ATOM 916 C C . ARG A 1 108 ? -8.484 10.968 2.736 1.00 97.94 108 ARG A C 1
ATOM 918 O O . ARG A 1 108 ? -7.701 10.578 3.604 1.00 97.94 108 ARG A O 1
ATOM 925 N N . SER A 1 109 ? -8.907 12.225 2.648 1.00 96.50 109 SER A N 1
ATOM 926 C CA . SER A 1 109 ? -8.675 13.185 3.725 1.00 96.50 109 SER A CA 1
ATOM 927 C C . SER A 1 109 ? -9.651 12.924 4.874 1.00 96.50 109 SER A C 1
ATOM 929 O O . SER A 1 109 ? -10.597 12.150 4.725 1.00 96.50 109 SER A O 1
ATOM 931 N N . GLN A 1 110 ? -9.413 13.544 6.026 1.00 94.31 110 GLN A N 1
ATOM 932 C CA . GLN A 1 110 ? -10.295 13.405 7.185 1.00 94.31 110 GLN A CA 1
ATOM 933 C C . GLN A 1 110 ? -11.703 13.953 6.885 1.00 94.31 110 GLN A C 1
ATOM 935 O O . GLN A 1 110 ? -12.701 13.376 7.306 1.00 94.31 110 GLN A O 1
ATOM 940 N N . GLU A 1 111 ? -11.790 15.029 6.098 1.00 94.12 111 GLU A N 1
ATOM 941 C CA . GLU A 1 111 ? -13.043 15.691 5.714 1.00 94.12 111 GLU A CA 1
ATOM 942 C C . GLU A 1 111 ? -13.863 14.876 4.700 1.00 94.12 111 GLU A C 1
ATOM 944 O O . GLU A 1 111 ? -15.083 15.011 4.650 1.00 94.12 111 GLU A O 1
ATOM 949 N N . ASP A 1 112 ? -13.200 14.024 3.911 1.00 95.62 112 ASP A N 1
ATOM 950 C CA . ASP A 1 112 ? -13.803 13.097 2.940 1.00 95.62 112 ASP A CA 1
ATOM 951 C C . ASP A 1 112 ? -13.640 11.635 3.402 1.00 95.62 112 ASP A C 1
ATOM 953 O O . ASP A 1 112 ? -13.345 10.729 2.620 1.00 95.62 112 ASP A O 1
ATOM 957 N N . ALA A 1 113 ? -13.763 11.386 4.709 1.00 96.56 113 ALA A N 1
ATOM 958 C CA . ALA A 1 113 ? -13.624 10.044 5.259 1.00 96.56 113 ALA A CA 1
ATOM 959 C C . ALA A 1 113 ? -14.664 9.074 4.665 1.00 96.56 113 ALA A C 1
ATOM 961 O O . ALA A 1 113 ? -15.846 9.385 4.504 1.00 96.56 113 ALA A O 1
ATOM 962 N N . HIS A 1 114 ? -14.231 7.850 4.369 1.00 97.00 114 HIS A N 1
ATOM 963 C CA . HIS A 1 114 ? -15.091 6.804 3.832 1.00 97.00 114 HIS A CA 1
ATOM 964 C C . HIS A 1 114 ? -15.785 6.028 4.954 1.00 97.00 114 HIS A C 1
ATOM 966 O O . HIS A 1 114 ? -15.135 5.586 5.892 1.00 97.00 114 HIS A O 1
ATOM 972 N N . VAL A 1 115 ? -17.094 5.802 4.854 1.00 95.56 115 VAL A N 1
ATOM 973 C CA . VAL A 1 115 ? -17.839 5.052 5.875 1.00 95.56 115 VAL A CA 1
ATOM 974 C C . VAL A 1 115 ? -17.829 3.555 5.567 1.00 95.56 115 VAL A C 1
ATOM 976 O O . VAL A 1 115 ? -18.453 3.120 4.599 1.00 95.56 115 VAL A O 1
ATOM 979 N N . ILE A 1 116 ? -17.208 2.765 6.442 1.00 95.50 116 ILE A N 1
ATOM 980 C CA . ILE A 1 116 ? -17.247 1.298 6.422 1.00 95.50 116 ILE A CA 1
ATOM 981 C C . ILE A 1 116 ? -18.251 0.744 7.443 1.00 95.50 116 ILE A C 1
ATOM 983 O O . ILE A 1 116 ? -18.542 1.368 8.465 1.00 95.50 116 ILE A O 1
ATOM 987 N N . ARG A 1 117 ? -18.791 -0.448 7.173 1.00 94.19 117 ARG A N 1
ATOM 988 C CA . ARG A 1 117 ? -19.754 -1.172 8.029 1.00 94.19 117 ARG A CA 1
ATOM 989 C C . ARG A 1 117 ? -19.383 -2.656 8.110 1.00 94.19 117 ARG A C 1
ATOM 991 O O . ARG A 1 117 ? -18.718 -3.135 7.195 1.00 94.19 117 ARG A O 1
ATOM 998 N N . PRO A 1 118 ? -19.885 -3.423 9.097 1.00 90.25 118 PRO A N 1
ATOM 999 C CA . PRO A 1 118 ? -19.640 -4.868 9.173 1.00 90.25 118 PRO A CA 1
ATOM 1000 C C . PRO A 1 118 ? -19.978 -5.645 7.891 1.00 90.25 118 PRO A C 1
ATOM 1002 O O . PRO A 1 118 ? -19.289 -6.595 7.540 1.00 90.25 118 PRO A O 1
ATOM 1005 N N . VAL A 1 119 ? -21.017 -5.217 7.166 1.00 89.06 119 VAL A N 1
ATOM 1006 C CA . VAL A 1 119 ? -21.445 -5.824 5.891 1.00 89.06 119 VAL A CA 1
ATOM 1007 C C . VAL A 1 119 ? -20.739 -5.244 4.657 1.00 89.06 119 VAL A C 1
ATOM 1009 O O . VAL A 1 119 ? -20.903 -5.768 3.561 1.00 89.06 119 VAL A O 1
ATOM 1012 N N . SER A 1 120 ? -19.992 -4.147 4.811 1.00 92.00 120 SER A N 1
ATOM 1013 C CA . SER A 1 120 ? -19.321 -3.420 3.728 1.00 92.00 120 SER A CA 1
ATOM 1014 C C . SER A 1 120 ? -18.060 -2.737 4.269 1.00 92.00 120 SER A C 1
ATOM 1016 O O . SER A 1 120 ? -18.072 -1.543 4.590 1.00 92.00 120 SER A O 1
ATOM 1018 N N . SER A 1 121 ? -16.997 -3.519 4.448 1.00 95.31 121 SER A N 1
ATOM 1019 C CA . SER A 1 121 ? -15.761 -3.086 5.111 1.00 95.31 121 SER A CA 1
ATOM 1020 C C . SER A 1 121 ? -14.593 -2.817 4.158 1.00 95.31 121 SER A C 1
ATOM 1022 O O . SER A 1 121 ? -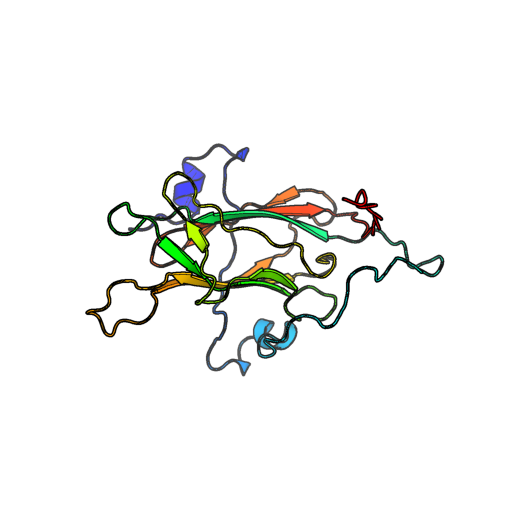13.457 -2.617 4.598 1.00 95.31 121 SER A O 1
ATOM 1024 N N . ASP A 1 122 ? -14.862 -2.822 2.853 1.00 97.31 122 ASP A N 1
ATOM 1025 C CA . ASP A 1 122 ? -13.890 -2.507 1.813 1.00 97.31 122 ASP A CA 1
ATOM 1026 C C . ASP A 1 122 ? -13.591 -1.006 1.778 1.00 97.31 122 ASP A C 1
ATOM 1028 O O . ASP A 1 122 ? -14.489 -0.166 1.812 1.00 97.31 122 ASP A O 1
ATOM 1032 N N . LEU A 1 123 ? -12.309 -0.671 1.682 1.00 97.94 123 LEU A N 1
ATOM 1033 C CA . LEU A 1 123 ? -11.834 0.682 1.453 1.00 97.94 123 LEU A CA 1
ATOM 1034 C C . LEU A 1 123 ? -11.744 0.907 -0.065 1.00 97.94 123 LEU A C 1
ATOM 1036 O O . LEU A 1 123 ? -11.162 0.080 -0.776 1.00 97.94 123 LEU A O 1
ATOM 1040 N N . PRO A 1 124 ? -12.291 2.017 -0.590 1.00 97.44 124 PRO A N 1
ATOM 1041 C CA . PRO A 1 124 ? -12.383 2.243 -2.024 1.00 97.44 124 PRO A CA 1
ATOM 1042 C C . PRO A 1 124 ? -10.999 2.486 -2.621 1.00 97.44 124 PRO A C 1
ATOM 1044 O O . PRO A 1 124 ? -10.392 3.539 -2.411 1.00 97.44 124 PRO A O 1
ATOM 1047 N N . LEU A 1 125 ? -10.517 1.521 -3.403 1.00 98.00 125 LEU A N 1
ATOM 1048 C CA . LEU A 1 125 ? -9.284 1.683 -4.161 1.00 98.00 125 LEU A CA 1
ATOM 1049 C C . LEU A 1 125 ? -9.440 2.792 -5.207 1.00 98.00 125 LEU A C 1
ATOM 1051 O O . LEU A 1 125 ? -10.476 2.920 -5.862 1.00 98.00 125 LEU A O 1
ATOM 1055 N N . ILE A 1 126 ? -8.380 3.569 -5.387 1.00 96.38 126 ILE A N 1
ATOM 1056 C CA . ILE A 1 126 ? -8.242 4.517 -6.490 1.00 96.38 126 ILE A CA 1
ATOM 1057 C C . ILE A 1 126 ? -7.306 3.934 -7.543 1.00 96.38 126 ILE A C 1
ATOM 1059 O O . ILE A 1 126 ? -6.480 3.070 -7.253 1.00 96.38 126 ILE A O 1
ATOM 1063 N N . SER A 1 127 ? -7.435 4.407 -8.781 1.00 91.88 127 SER A N 1
ATOM 1064 C CA . SER A 1 127 ? -6.451 4.086 -9.813 1.00 91.88 127 SER A CA 1
ATOM 1065 C C . SER A 1 127 ? -5.135 4.794 -9.484 1.00 91.88 127 SER A C 1
ATOM 1067 O O . SER A 1 127 ? -5.151 6.025 -9.380 1.00 91.88 127 SER A O 1
ATOM 1069 N N . PRO A 1 128 ? -4.018 4.058 -9.349 1.00 93.69 128 PRO A N 1
ATOM 1070 C CA . PRO A 1 128 ? -2.692 4.657 -9.268 1.00 93.69 128 PRO A CA 1
ATOM 1071 C C . PRO A 1 128 ? -2.451 5.605 -10.441 1.00 93.69 128 PRO A C 1
ATOM 1073 O O . PRO A 1 128 ? -3.008 5.425 -11.531 1.00 93.69 128 PRO A O 1
ATOM 1076 N N . VAL A 1 129 ? -1.622 6.627 -10.231 1.00 92.44 129 VAL A N 1
ATOM 1077 C CA . VAL A 1 129 ? -1.360 7.643 -11.263 1.00 92.44 129 VAL A CA 1
ATOM 1078 C C . VAL A 1 129 ? -0.669 7.015 -12.477 1.00 92.44 129 VAL A C 1
ATOM 1080 O O . VAL A 1 129 ? -0.848 7.487 -13.603 1.00 92.44 129 VAL A O 1
ATOM 1083 N N . ARG A 1 130 ? 0.092 5.940 -12.262 1.00 90.62 130 ARG A N 1
ATOM 1084 C CA . ARG A 1 130 ? 0.781 5.147 -13.283 1.00 90.62 130 ARG A CA 1
ATOM 1085 C C . ARG A 1 130 ? 0.811 3.674 -12.874 1.00 90.62 130 ARG A C 1
ATOM 1087 O O . ARG A 1 130 ? 0.423 3.316 -11.770 1.00 90.62 130 ARG A O 1
ATOM 1094 N N . GLY A 1 131 ? 1.274 2.797 -13.763 1.00 90.88 131 GLY A N 1
ATOM 1095 C CA . GLY A 1 131 ? 1.516 1.411 -13.368 1.00 90.88 131 GLY A CA 1
ATOM 1096 C C . GLY A 1 131 ? 2.574 1.332 -12.256 1.00 90.88 131 GLY A C 1
ATOM 1097 O O . GLY A 1 131 ? 3.592 2.031 -12.317 1.00 90.88 131 GLY A O 1
ATOM 1098 N N . ILE A 1 132 ? 2.326 0.469 -11.267 1.00 94.56 132 ILE A N 1
ATOM 1099 C CA . ILE A 1 132 ? 3.221 0.215 -10.132 1.00 94.56 132 ILE A CA 1
ATOM 1100 C C . ILE A 1 132 ? 4.235 -0.845 -10.549 1.00 94.56 132 ILE A C 1
ATOM 1102 O O . ILE A 1 132 ? 3.894 -2.028 -10.633 1.00 94.56 132 ILE A O 1
ATOM 1106 N N . SER A 1 133 ? 5.458 -0.413 -10.840 1.00 93.38 133 SER A N 1
ATOM 1107 C CA . SER A 1 133 ? 6.543 -1.308 -11.237 1.00 93.38 133 SER A CA 1
ATOM 1108 C C . SER A 1 133 ? 6.988 -2.159 -10.048 1.00 93.38 133 SER A C 1
ATOM 1110 O O . SER A 1 133 ? 6.878 -1.762 -8.893 1.00 93.38 133 SER A O 1
ATOM 1112 N N . SER A 1 134 ? 7.464 -3.367 -10.322 1.00 94.31 134 SER A N 1
ATOM 1113 C CA . SER A 1 134 ? 8.052 -4.246 -9.310 1.00 94.31 134 SER A CA 1
ATOM 1114 C C . SER A 1 134 ? 9.276 -4.975 -9.864 1.00 94.31 134 SER A C 1
ATOM 1116 O O . SER A 1 134 ? 9.501 -6.147 -9.541 1.00 94.31 134 SER A O 1
ATOM 1118 N N . SER A 1 135 ? 10.059 -4.307 -10.721 1.00 91.38 135 SER A N 1
ATOM 1119 C CA . SER A 1 135 ? 11.324 -4.863 -11.232 1.00 91.38 135 SER A CA 1
ATOM 1120 C C . SER A 1 135 ? 12.396 -4.922 -10.136 1.00 91.38 135 SER A C 1
ATOM 1122 O O . SER A 1 135 ? 13.290 -5.765 -10.187 1.00 91.38 135 SER A O 1
ATOM 1124 N N . ALA A 1 136 ? 12.257 -4.094 -9.098 1.00 92.25 136 ALA A N 1
ATOM 1125 C CA . ALA A 1 136 ? 12.944 -4.222 -7.818 1.00 92.25 136 ALA A CA 1
ATOM 1126 C C . ALA A 1 136 ? 11.933 -4.279 -6.650 1.00 92.25 136 ALA A C 1
ATOM 1128 O O . ALA A 1 136 ? 10.737 -4.050 -6.854 1.00 92.25 136 ALA A O 1
ATOM 1129 N N . PRO A 1 137 ? 12.380 -4.592 -5.415 1.00 94.19 137 PRO A N 1
ATOM 1130 C CA . PRO A 1 137 ? 11.502 -4.602 -4.250 1.00 94.19 137 PRO A CA 1
ATOM 1131 C C . PRO A 1 137 ? 10.809 -3.259 -4.032 1.00 94.19 137 PRO A C 1
ATOM 1133 O O . PRO A 1 137 ? 11.449 -2.211 -4.143 1.00 94.19 137 PRO A O 1
ATOM 1136 N N . VAL A 1 138 ? 9.541 -3.297 -3.634 1.00 96.56 138 VAL A N 1
ATOM 1137 C CA . VAL A 1 138 ? 8.717 -2.099 -3.414 1.00 96.56 138 VAL A CA 1
ATOM 1138 C C . VAL A 1 138 ? 8.349 -1.944 -1.941 1.00 96.56 138 VAL A C 1
ATOM 1140 O O . VAL A 1 138 ? 8.323 -2.927 -1.194 1.00 96.56 138 VAL A O 1
ATOM 1143 N N . ILE A 1 139 ? 8.036 -0.718 -1.519 1.00 98.06 139 ILE A N 1
ATOM 1144 C CA . ILE A 1 139 ? 7.500 -0.441 -0.180 1.00 98.06 139 ILE A CA 1
ATOM 1145 C C . ILE A 1 139 ? 6.010 -0.138 -0.270 1.00 98.06 139 ILE A C 1
ATOM 1147 O O . ILE A 1 139 ? 5.590 0.742 -1.018 1.00 98.06 139 ILE A O 1
ATOM 1151 N N . PHE A 1 140 ? 5.232 -0.831 0.552 1.00 98.44 140 PHE A N 1
ATOM 1152 C CA . PHE A 1 140 ? 3.846 -0.504 0.846 1.00 98.44 140 PHE A CA 1
ATOM 1153 C C . PHE A 1 140 ? 3.861 0.414 2.062 1.00 98.44 140 PHE A C 1
ATOM 1155 O O . PHE A 1 140 ? 4.219 -0.025 3.149 1.00 98.44 140 PHE A O 1
ATOM 1162 N N . GLU A 1 141 ? 3.533 1.689 1.884 1.00 98.62 141 GLU A N 1
ATOM 1163 C CA . GLU A 1 141 ? 3.458 2.689 2.949 1.00 98.62 141 GLU A CA 1
ATOM 1164 C C . GLU A 1 141 ? 1.992 2.997 3.258 1.00 98.62 141 GLU A C 1
ATOM 1166 O O . GLU A 1 141 ? 1.232 3.347 2.354 1.00 98.62 141 GLU A O 1
ATOM 1171 N N . TYR A 1 142 ? 1.591 2.912 4.524 1.00 98.56 142 TYR A N 1
ATOM 1172 C CA . TYR A 1 142 ? 0.207 3.148 4.922 1.00 98.56 142 TYR A CA 1
ATOM 1173 C C . TYR A 1 142 ? 0.090 3.897 6.244 1.00 98.56 142 TYR A C 1
ATOM 1175 O O . TYR A 1 142 ? 0.898 3.755 7.161 1.00 98.56 142 TYR A O 1
ATOM 1183 N N . SER A 1 143 ? -0.965 4.693 6.323 1.00 98.06 143 SER A N 1
ATOM 1184 C CA . SER A 1 143 ? -1.446 5.322 7.544 1.00 98.06 143 SER A CA 1
ATOM 1185 C C . SER A 1 143 ? -2.951 5.434 7.391 1.00 98.06 143 SER A C 1
ATOM 1187 O O . SER A 1 143 ? -3.421 6.227 6.575 1.00 98.06 143 SER A O 1
ATOM 1189 N N . ILE A 1 144 ? -3.697 4.576 8.079 1.00 98.00 144 ILE A N 1
ATOM 1190 C CA . ILE A 1 144 ? -5.157 4.515 8.012 1.00 98.00 144 ILE A CA 1
ATOM 1191 C C . ILE A 1 144 ? -5.689 4.703 9.424 1.00 98.00 144 ILE A C 1
ATOM 1193 O O . ILE A 1 144 ? -5.273 4.018 10.361 1.00 98.00 144 ILE A O 1
ATOM 1197 N N . LYS A 1 145 ? -6.618 5.641 9.555 1.00 96.00 145 LYS A N 1
ATOM 1198 C CA . LYS A 1 145 ? -7.206 6.075 10.817 1.00 96.00 145 LYS A CA 1
ATOM 1199 C C . LYS A 1 145 ? -8.721 6.055 10.725 1.00 96.00 145 LYS A C 1
ATOM 1201 O O . LYS A 1 145 ? -9.279 6.018 9.625 1.00 96.00 145 LYS A O 1
ATOM 1206 N N . PHE A 1 146 ? -9.372 6.110 11.876 1.00 93.38 146 PHE A N 1
ATOM 1207 C CA . PHE A 1 146 ? -10.798 6.371 11.961 1.00 93.38 146 PHE A CA 1
ATOM 1208 C C . PHE A 1 146 ? -11.064 7.720 12.614 1.00 93.38 146 PHE A C 1
ATOM 1210 O O . PHE A 1 146 ? -10.299 8.168 13.462 1.00 93.38 146 PHE A O 1
ATOM 1217 N N . VAL A 1 147 ? -12.161 8.351 12.214 1.00 91.25 147 VAL A N 1
ATOM 1218 C CA . VAL A 1 147 ? -12.625 9.595 12.822 1.00 91.25 147 VAL A CA 1
ATOM 1219 C C . VAL A 1 147 ? -13.244 9.277 14.175 1.00 91.25 147 VAL A C 1
ATOM 1221 O O . VAL A 1 147 ? -14.180 8.471 14.249 1.00 91.25 147 VAL A O 1
ATOM 1224 N N . ASN A 1 148 ? -12.746 9.912 15.233 1.00 83.50 148 ASN A N 1
ATOM 1225 C CA . ASN A 1 148 ? -13.396 9.840 16.531 1.00 83.50 148 ASN A CA 1
ATOM 1226 C C . ASN A 1 148 ? -14.631 10.757 16.528 1.00 83.50 148 ASN A C 1
ATOM 1228 O O . ASN A 1 148 ? -14.525 11.978 16.456 1.00 83.50 148 ASN A O 1
ATOM 1232 N N . ASN A 1 149 ? -15.824 10.159 16.558 1.00 72.44 149 ASN A N 1
ATOM 1233 C CA . ASN A 1 149 ? -17.086 10.906 16.553 1.00 72.44 149 ASN A CA 1
ATOM 1234 C C . ASN A 1 149 ? -17.568 11.276 17.967 1.00 72.44 149 ASN A C 1
ATOM 1236 O O . ASN A 1 149 ? -18.618 11.913 18.092 1.00 72.44 149 ASN A O 1
ATOM 1240 N N . ASP A 1 150 ? -16.844 10.871 19.015 1.00 71.00 150 ASP A N 1
ATOM 1241 C CA . ASP A 1 150 ? -17.171 11.217 20.395 1.00 71.00 150 ASP A CA 1
ATOM 1242 C C . ASP A 1 150 ? -16.716 12.651 20.702 1.00 71.00 150 A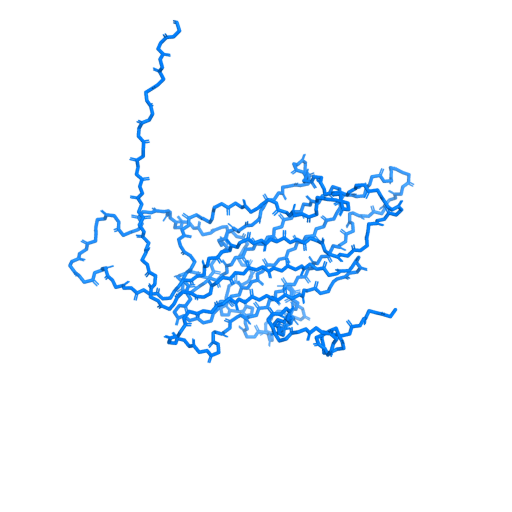SP A C 1
ATOM 1244 O O . ASP A 1 150 ? -15.574 12.911 21.082 1.00 71.00 150 ASP A O 1
ATOM 1248 N N . LYS A 1 151 ? -17.634 13.598 20.476 1.00 57.88 151 LYS A N 1
ATOM 1249 C CA . LYS A 1 151 ? -17.401 15.045 20.606 1.00 57.88 151 LYS A CA 1
ATOM 1250 C C . LYS A 1 151 ? -17.099 15.507 22.034 1.00 57.88 151 LYS A C 1
ATOM 1252 O O . LYS A 1 151 ? -16.679 16.649 22.194 1.00 57.88 151 LYS A O 1
ATOM 1257 N N . ASP A 1 152 ? -17.338 14.656 23.031 1.00 59.50 152 ASP A N 1
ATOM 1258 C CA . ASP A 1 152 ? -17.086 14.953 24.444 1.00 59.50 152 ASP A CA 1
ATOM 1259 C C . ASP A 1 152 ? -15.702 14.455 24.908 1.00 59.50 152 ASP A C 1
ATOM 1261 O O . ASP A 1 152 ? -15.318 14.672 26.059 1.00 59.50 152 ASP A O 1
ATOM 1265 N N . SER A 1 153 ? -14.939 13.809 24.017 1.00 61.16 153 SER A N 1
ATOM 1266 C CA . SER A 1 153 ? -13.555 13.396 24.256 1.00 61.16 153 SER A CA 1
ATOM 1267 C C . SER A 1 153 ? -12.573 14.338 23.549 1.00 61.16 153 SER A C 1
ATOM 1269 O O . SER A 1 153 ? -12.735 14.633 22.368 1.00 61.16 153 SER A O 1
ATOM 1271 N N . ASP A 1 154 ? -11.515 14.766 24.247 1.00 59.03 154 ASP A N 1
ATOM 1272 C CA . ASP A 1 154 ? -10.337 15.419 23.638 1.00 59.03 154 ASP A CA 1
ATOM 1273 C C . ASP A 1 154 ? -9.453 14.403 22.869 1.00 59.03 154 ASP A C 1
ATOM 1275 O O . ASP A 1 154 ? -8.326 14.710 22.472 1.00 59.03 154 ASP A O 1
ATOM 1279 N N . ASP A 1 155 ? -9.936 13.170 22.693 1.00 65.12 155 ASP A N 1
ATOM 1280 C CA . ASP A 1 155 ? -9.178 12.063 22.127 1.00 65.12 155 ASP A CA 1
ATOM 1281 C C . ASP A 1 155 ? -9.020 12.234 20.612 1.00 65.12 155 ASP A C 1
ATOM 1283 O O . ASP A 1 155 ? -9.996 12.364 19.866 1.00 65.12 155 ASP A O 1
ATOM 1287 N N . GLU A 1 156 ? -7.769 12.182 20.152 1.00 71.62 156 GLU A N 1
ATOM 1288 C CA . GLU A 1 156 ? -7.427 12.194 18.732 1.00 71.62 156 GLU A CA 1
ATOM 1289 C C . GLU A 1 156 ? -8.095 11.037 17.967 1.00 71.62 156 GLU A C 1
ATOM 1291 O O . GLU A 1 156 ? -8.422 9.982 18.517 1.00 71.62 156 GLU A O 1
ATOM 1296 N N . ASP A 1 157 ? -8.230 11.212 16.652 1.00 81.25 157 ASP A N 1
ATOM 1297 C CA . ASP A 1 157 ? -8.580 10.132 15.733 1.00 81.25 157 ASP A CA 1
ATOM 1298 C C . ASP A 1 157 ? -7.711 8.894 15.965 1.00 81.25 157 ASP A C 1
ATOM 1300 O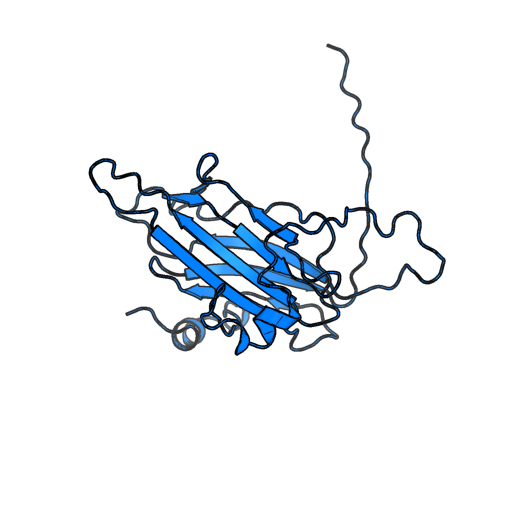 O . ASP A 1 157 ? -6.475 8.958 15.925 1.00 81.25 157 ASP A O 1
ATOM 1304 N N . GLY A 1 158 ? -8.355 7.746 16.156 1.00 87.81 158 GLY A N 1
ATOM 1305 C CA . GLY A 1 158 ? -7.634 6.524 16.460 1.00 87.81 158 GLY A CA 1
ATOM 1306 C C . GLY A 1 158 ? -7.044 5.843 15.224 1.00 87.81 158 GLY A C 1
ATOM 1307 O O . GLY A 1 158 ? -7.459 6.033 14.076 1.00 87.81 158 GLY A O 1
ATOM 1308 N N . GLU A 1 159 ? -6.037 5.014 15.471 1.00 92.25 159 GLU A N 1
ATOM 1309 C CA . GLU A 1 159 ? -5.290 4.304 14.438 1.00 92.25 159 GLU A CA 1
ATOM 1310 C C . GLU A 1 159 ? -5.941 2.958 14.088 1.00 92.25 159 GLU A C 1
ATOM 1312 O O . GLU A 1 159 ? -6.260 2.155 14.967 1.00 92.25 159 GLU A O 1
ATOM 1317 N N . ILE A 1 160 ? -6.091 2.690 12.786 1.00 95.00 160 ILE A N 1
ATOM 1318 C CA . ILE A 1 160 ? -6.400 1.347 12.281 1.00 95.00 160 ILE A CA 1
ATOM 1319 C C . ILE A 1 160 ? -5.099 0.611 12.000 1.00 95.00 160 ILE A C 1
ATOM 1321 O O . ILE A 1 160 ? -4.894 -0.459 12.557 1.00 95.00 160 ILE A O 1
ATOM 1325 N N . ILE A 1 161 ? -4.236 1.182 11.155 1.00 96.81 161 ILE A N 1
ATOM 1326 C CA . ILE A 1 161 ? -2.882 0.690 10.877 1.00 96.81 161 ILE A CA 1
ATOM 1327 C C . ILE A 1 161 ? -1.960 1.869 10.537 1.00 96.81 161 ILE A C 1
ATOM 1329 O O . ILE A 1 161 ? -2.320 2.733 9.737 1.00 96.81 161 ILE A O 1
ATOM 1333 N N . ASP A 1 162 ? -0.740 1.868 11.062 1.00 97.50 162 ASP A N 1
ATOM 1334 C CA . ASP A 1 162 ? 0.335 2.763 10.629 1.00 97.50 162 ASP A CA 1
ATOM 1335 C C . ASP A 1 162 ? 1.634 1.979 10.466 1.00 97.50 162 ASP A C 1
ATOM 1337 O O . ASP A 1 162 ? 2.032 1.204 11.336 1.00 97.50 162 ASP A O 1
ATOM 1341 N N . GLY A 1 163 ? 2.291 2.128 9.321 1.00 97.44 163 GLY A N 1
ATOM 1342 C CA . GLY A 1 163 ? 3.501 1.367 9.061 1.00 97.44 163 GLY A CA 1
ATOM 1343 C C . GLY A 1 163 ? 3.894 1.319 7.600 1.00 97.44 163 GLY A C 1
ATOM 1344 O O . GLY A 1 163 ? 3.368 2.022 6.731 1.00 97.44 163 GLY A O 1
ATOM 1345 N N . CYS A 1 164 ? 4.871 0.470 7.334 1.00 98.00 164 CYS A N 1
ATOM 1346 C CA . CYS A 1 164 ? 5.187 0.044 5.992 1.00 98.00 164 CYS A CA 1
ATOM 1347 C C . CYS A 1 164 ? 5.705 -1.392 5.984 1.00 98.00 164 CYS A C 1
ATOM 1349 O O . CYS A 1 164 ? 6.157 -1.898 7.003 1.00 98.00 164 CYS A O 1
ATOM 1351 N N . PHE A 1 165 ? 5.680 -2.053 4.835 1.00 97.25 165 PHE A N 1
ATOM 1352 C CA . PHE A 1 165 ? 6.408 -3.308 4.646 1.00 97.25 165 PHE A CA 1
ATOM 1353 C C . PHE A 1 165 ? 7.053 -3.338 3.266 1.00 97.25 165 PHE A C 1
ATOM 1355 O O . PHE A 1 165 ? 6.631 -2.635 2.342 1.00 97.25 165 PHE A O 1
ATOM 1362 N N . ARG A 1 166 ? 8.091 -4.164 3.123 1.00 96.12 166 ARG A N 1
ATOM 1363 C CA . ARG A 1 166 ? 8.740 -4.411 1.835 1.00 96.12 166 ARG A CA 1
ATOM 1364 C C . ARG A 1 166 ? 8.189 -5.669 1.202 1.00 96.12 166 ARG A C 1
ATOM 1366 O O . ARG A 1 166 ? 8.228 -6.734 1.809 1.00 96.12 166 ARG A O 1
ATOM 1373 N N . TYR A 1 167 ? 7.776 -5.552 -0.050 1.00 95.88 167 TYR A N 1
ATOM 1374 C CA . TYR A 1 167 ? 7.407 -6.696 -0.862 1.00 95.88 167 TYR A CA 1
ATOM 1375 C C . TYR A 1 167 ? 8.552 -7.076 -1.803 1.00 95.88 167 TYR A C 1
ATOM 1377 O O . TYR A 1 167 ? 9.110 -6.231 -2.508 1.00 95.88 167 TYR A O 1
ATOM 1385 N N . VAL A 1 168 ? 8.893 -8.364 -1.798 1.00 93.19 168 VAL A N 1
ATOM 1386 C CA . VAL A 1 168 ? 9.827 -8.997 -2.730 1.00 93.19 168 VAL A CA 1
ATOM 1387 C C . VAL A 1 168 ? 9.099 -10.209 -3.314 1.00 93.19 168 VAL A C 1
ATOM 1389 O O . VAL A 1 168 ? 8.681 -11.066 -2.532 1.00 93.19 168 VAL A O 1
ATOM 1392 N N . PRO A 1 169 ? 8.929 -10.316 -4.642 1.00 86.19 169 PRO A N 1
ATOM 1393 C CA . PRO A 1 169 ? 8.286 -11.483 -5.231 1.00 86.19 169 PRO A CA 1
ATOM 1394 C C . PRO A 1 169 ? 9.125 -12.730 -4.945 1.00 86.19 169 PRO A C 1
ATOM 1396 O O . PRO A 1 169 ? 10.305 -12.786 -5.294 1.00 86.19 169 PRO A O 1
ATOM 1399 N N . TRP A 1 170 ? 8.521 -13.740 -4.314 1.00 83.12 170 TRP A N 1
ATOM 1400 C CA . TRP A 1 170 ? 9.231 -14.979 -3.978 1.00 83.12 170 TRP A CA 1
ATOM 1401 C C . TRP A 1 170 ? 9.637 -15.766 -5.231 1.00 83.12 170 TRP A C 1
ATOM 1403 O O . TRP A 1 170 ? 10.714 -16.358 -5.277 1.00 83.12 170 TRP A O 1
ATOM 1413 N N . ASN A 1 171 ? 8.805 -15.714 -6.275 1.00 85.06 171 ASN A N 1
ATOM 1414 C CA . ASN A 1 171 ? 9.133 -16.214 -7.603 1.00 85.06 171 ASN A CA 1
ATOM 1415 C C . ASN A 1 171 ? 8.909 -15.101 -8.644 1.00 85.06 171 ASN A C 1
ATOM 1417 O O . ASN A 1 171 ? 7.773 -14.897 -9.079 1.00 85.06 171 ASN A O 1
ATOM 1421 N N . PRO A 1 172 ? 9.966 -14.379 -9.062 1.00 81.62 172 PRO A N 1
ATOM 1422 C CA . PRO A 1 172 ? 9.839 -13.260 -9.998 1.00 81.62 172 PRO A CA 1
ATOM 1423 C C . PRO A 1 172 ? 9.467 -13.700 -11.424 1.00 81.62 172 PRO A C 1
ATOM 1425 O O . PRO A 1 172 ? 9.166 -12.868 -12.273 1.00 81.62 172 PRO A O 1
ATOM 1428 N N . TYR A 1 173 ? 9.459 -15.004 -11.706 1.00 86.56 173 TYR A N 1
ATOM 1429 C CA . TYR A 1 173 ? 9.179 -15.544 -13.036 1.00 86.56 173 TYR A CA 1
ATOM 1430 C C . TYR A 1 173 ? 7.720 -15.965 -13.223 1.00 86.56 173 TYR A C 1
ATOM 1432 O O . TYR A 1 173 ? 7.321 -16.320 -14.334 1.00 86.56 173 TYR A O 1
ATOM 1440 N N . HIS A 1 174 ? 6.906 -15.937 -12.164 1.00 90.31 174 HIS A N 1
ATOM 1441 C CA . HIS A 1 174 ? 5.520 -16.390 -12.218 1.00 90.31 174 HIS A CA 1
ATOM 1442 C C . HIS A 1 174 ? 4.552 -15.376 -11.632 1.00 90.31 174 HIS A C 1
ATOM 1444 O O . HIS A 1 174 ? 4.780 -14.775 -10.582 1.00 90.31 174 HIS A O 1
ATOM 1450 N N . ASN A 1 175 ? 3.415 -15.261 -12.309 1.00 94.69 175 ASN A N 1
ATOM 1451 C CA . ASN A 1 175 ? 2.271 -14.536 -11.802 1.00 94.69 175 ASN A CA 1
ATOM 1452 C C . ASN A 1 175 ? 1.753 -15.215 -10.537 1.00 94.69 175 ASN A C 1
ATOM 1454 O O . ASN A 1 175 ? 1.549 -16.429 -10.521 1.00 94.69 175 ASN A O 1
ATOM 1458 N N . HIS A 1 176 ? 1.502 -14.434 -9.496 1.00 93.44 176 HIS A N 1
ATOM 1459 C CA . HIS A 1 176 ? 0.926 -14.960 -8.268 1.00 93.44 176 HIS A CA 1
ATOM 1460 C C . HIS A 1 176 ? 0.118 -13.893 -7.543 1.00 93.44 176 HIS A C 1
ATOM 1462 O O . HIS A 1 176 ? 0.399 -12.695 -7.614 1.00 93.44 176 HIS A O 1
ATOM 1468 N N . LYS A 1 177 ? -0.930 -14.352 -6.863 1.00 94.81 177 LYS A N 1
ATOM 1469 C CA . LYS A 1 177 ? -1.742 -13.519 -5.986 1.00 94.81 177 LYS A CA 1
ATOM 1470 C C . LYS A 1 177 ? -1.085 -13.476 -4.612 1.00 94.81 177 LYS A C 1
ATOM 1472 O O . LYS A 1 177 ? -0.598 -14.501 -4.151 1.00 94.81 177 LYS A O 1
ATOM 1477 N N . VAL A 1 178 ? -1.116 -12.309 -3.985 1.00 95.25 178 VAL A N 1
ATOM 1478 C CA . VAL A 1 178 ? -0.582 -12.065 -2.647 1.00 95.25 178 VAL A CA 1
ATOM 1479 C C . VAL A 1 178 ? -1.700 -11.509 -1.773 1.00 95.25 178 VAL A C 1
ATOM 1481 O O . VAL A 1 178 ? -2.493 -10.667 -2.215 1.00 95.25 178 VAL A O 1
ATOM 1484 N N . LYS A 1 179 ? -1.788 -12.007 -0.544 1.00 95.94 179 LYS A N 1
ATOM 1485 C CA . LYS A 1 179 ? -2.835 -11.713 0.431 1.00 95.94 179 LYS A CA 1
ATOM 1486 C C . LYS A 1 179 ? -2.221 -11.384 1.799 1.00 95.94 179 LYS A C 1
ATOM 1488 O O . LYS A 1 179 ? -2.316 -12.212 2.702 1.00 95.94 179 LYS A O 1
ATOM 1493 N N . PRO A 1 180 ? -1.570 -10.227 1.998 1.00 95.62 180 PRO A N 1
ATOM 1494 C CA . PRO A 1 180 ? -1.079 -9.886 3.325 1.00 95.62 180 PRO A CA 1
ATOM 1495 C C . PRO A 1 180 ? -2.234 -9.475 4.245 1.00 95.62 180 PRO A C 1
ATOM 1497 O O . PRO A 1 180 ? -3.221 -8.868 3.812 1.00 95.62 180 PRO A O 1
ATOM 1500 N N . ARG A 1 181 ? -2.069 -9.775 5.533 1.00 95.75 181 ARG A N 1
ATOM 1501 C CA . ARG A 1 181 ? -2.936 -9.327 6.621 1.00 95.75 181 ARG A CA 1
ATOM 1502 C C . ARG A 1 181 ? -2.109 -8.505 7.602 1.00 95.75 181 ARG A C 1
ATOM 1504 O O . ARG A 1 181 ? -1.136 -8.991 8.160 1.00 95.75 181 ARG A O 1
ATOM 1511 N N . ILE A 1 182 ? -2.490 -7.246 7.800 1.00 95.69 182 ILE A N 1
ATOM 1512 C CA . ILE A 1 182 ? -1.778 -6.319 8.686 1.00 95.69 182 ILE A CA 1
ATOM 1513 C C . ILE A 1 182 ? -2.608 -6.107 9.941 1.00 95.69 182 ILE A C 1
ATOM 1515 O O . ILE A 1 182 ? -3.731 -5.621 9.846 1.00 95.69 182 ILE A O 1
ATOM 1519 N N . TYR A 1 183 ? -2.069 -6.431 11.112 1.00 92.94 183 TYR A N 1
ATOM 1520 C CA . TYR A 1 183 ? -2.756 -6.185 12.380 1.00 92.94 183 TYR A CA 1
ATOM 1521 C C . TYR A 1 183 ? -2.448 -4.789 12.891 1.00 92.94 183 TYR A C 1
ATOM 1523 O O . TYR A 1 183 ? -1.284 -4.408 13.005 1.00 92.94 183 TYR A O 1
ATOM 1531 N N . GLY A 1 184 ? -3.495 -4.066 13.266 1.00 92.31 184 GLY A N 1
ATOM 1532 C CA . GLY A 1 184 ? -3.367 -2.888 14.106 1.00 92.31 184 GLY A CA 1
ATOM 1533 C C . GLY A 1 184 ? -4.319 -2.932 15.300 1.00 92.31 184 GLY A C 1
ATOM 1534 O O . GLY A 1 184 ? -4.918 -3.979 15.579 1.00 92.31 184 GLY A O 1
ATOM 1535 N N . PRO A 1 185 ? -4.456 -1.818 16.037 1.00 90.12 185 PRO A N 1
ATOM 1536 C CA . PRO A 1 185 ? -5.133 -1.797 17.335 1.00 90.12 185 PRO A CA 1
ATOM 1537 C C . PRO A 1 185 ? -6.594 -2.263 17.297 1.00 90.12 185 PRO A C 1
ATOM 1539 O O . PRO A 1 185 ? -7.052 -2.938 18.219 1.00 90.12 185 PRO A O 1
ATOM 1542 N N . LEU A 1 186 ? -7.317 -1.952 16.216 1.00 88.62 186 LEU A N 1
ATOM 1543 C CA . LEU A 1 186 ? -8.725 -2.331 16.037 1.00 88.62 186 LEU A CA 1
ATOM 1544 C C . LEU A 1 186 ? -8.929 -3.675 15.321 1.00 88.62 186 LEU A C 1
ATOM 1546 O O . LEU A 1 186 ? -10.060 -4.137 15.155 1.00 88.62 186 LEU A O 1
ATOM 1550 N N . GLY A 1 187 ? -7.840 -4.332 14.931 1.00 90.50 187 GLY A N 1
ATOM 1551 C CA . GLY A 1 187 ? -7.844 -5.611 14.233 1.00 90.50 187 GLY A CA 1
ATOM 1552 C C . GLY A 1 187 ? -7.214 -5.540 12.844 1.00 90.50 187 GLY A C 1
ATOM 1553 O O . GLY A 1 187 ? -6.575 -4.545 12.494 1.00 90.50 187 GLY A O 1
ATOM 1554 N N . PRO A 1 188 ? -7.329 -6.630 12.070 1.00 93.75 188 PRO A N 1
ATOM 1555 C CA . PRO A 1 188 ? -6.618 -6.757 10.812 1.00 93.75 188 PRO A CA 1
ATOM 1556 C C . PRO A 1 188 ? -7.190 -5.902 9.680 1.00 93.75 188 PRO A C 1
ATOM 1558 O O . PRO A 1 188 ? -8.398 -5.688 9.561 1.00 93.75 188 PRO A O 1
ATOM 1561 N N . VAL A 1 189 ? -6.299 -5.514 8.776 1.00 96.75 189 VAL A N 1
ATOM 1562 C CA . VAL A 1 189 ? -6.600 -5.034 7.431 1.00 96.75 189 VAL A CA 1
ATOM 1563 C C . VAL A 1 189 ? -6.052 -6.050 6.436 1.00 96.75 189 VAL A C 1
ATOM 1565 O O . VAL A 1 189 ? -4.852 -6.323 6.402 1.00 96.75 189 VAL A O 1
ATOM 1568 N N . ASP A 1 190 ? -6.943 -6.609 5.625 1.00 96.94 190 ASP A N 1
ATOM 1569 C CA . ASP A 1 190 ? -6.610 -7.531 4.547 1.00 96.94 190 ASP A CA 1
ATOM 1570 C C . ASP A 1 190 ? -6.316 -6.731 3.273 1.00 96.94 190 ASP A C 1
ATOM 1572 O O . ASP A 1 190 ? -7.089 -5.847 2.887 1.00 96.94 190 ASP A O 1
ATOM 1576 N N . MET A 1 191 ? -5.246 -7.082 2.563 1.00 97.25 191 MET A N 1
ATOM 1577 C CA . MET A 1 191 ? -4.998 -6.582 1.209 1.00 97.25 191 MET A CA 1
ATOM 1578 C C . MET A 1 191 ? -4.971 -7.751 0.233 1.00 97.25 191 MET A C 1
ATOM 1580 O O . MET A 1 191 ? -4.594 -8.864 0.589 1.00 97.25 191 MET A O 1
ATOM 1584 N N . GLN A 1 192 ? -5.365 -7.510 -1.013 1.00 97.50 192 GLN A N 1
ATOM 1585 C CA . GLN A 1 192 ? -5.160 -8.472 -2.091 1.00 97.50 192 GLN A CA 1
ATOM 1586 C C . GLN A 1 192 ? -4.620 -7.757 -3.315 1.00 97.50 192 GLN A C 1
ATOM 1588 O O . GLN A 1 192 ? -5.219 -6.795 -3.803 1.00 97.50 192 GLN A O 1
ATOM 1593 N N . PHE A 1 193 ? -3.512 -8.268 -3.832 1.00 97.25 193 PHE A N 1
ATOM 1594 C CA . PHE A 1 193 ? -2.909 -7.798 -5.068 1.00 97.25 193 PHE A CA 1
ATOM 1595 C C . PHE A 1 193 ? -2.304 -8.968 -5.847 1.00 97.25 193 PHE A C 1
ATOM 1597 O O . PHE A 1 193 ? -2.199 -10.087 -5.346 1.00 97.25 193 PHE A O 1
ATOM 1604 N N . MET A 1 194 ? -1.948 -8.727 -7.100 1.00 95.88 194 MET A N 1
ATOM 1605 C CA . MET A 1 194 ? -1.259 -9.674 -7.963 1.00 95.88 194 MET A CA 1
ATOM 1606 C C . MET A 1 194 ? 0.091 -9.116 -8.348 1.00 95.88 194 MET A C 1
ATOM 1608 O O . MET A 1 194 ? 0.185 -7.965 -8.772 1.00 95.88 194 MET A O 1
ATOM 1612 N N . TYR A 1 195 ? 1.107 -9.960 -8.248 1.00 96.25 195 TYR A N 1
ATOM 1613 C CA . TYR A 1 195 ? 2.343 -9.769 -8.975 1.00 96.25 195 TYR A CA 1
ATOM 1614 C C . TYR A 1 195 ? 2.171 -10.336 -10.380 1.00 96.25 195 TYR A C 1
ATOM 1616 O O . TYR A 1 195 ? 1.826 -11.509 -10.553 1.00 96.25 195 TYR A O 1
ATOM 1624 N N . ILE A 1 196 ? 2.394 -9.487 -11.377 1.00 95.50 196 ILE A N 1
ATOM 1625 C CA . ILE A 1 196 ? 2.360 -9.835 -12.794 1.00 95.50 196 ILE A CA 1
ATOM 1626 C C . ILE A 1 196 ? 3.800 -9.764 -13.285 1.00 95.50 196 ILE A C 1
ATOM 1628 O O . ILE A 1 196 ? 4.349 -8.670 -13.331 1.00 95.50 196 ILE A O 1
ATOM 1632 N N . CYS A 1 197 ? 4.419 -10.892 -13.639 1.00 93.38 197 CYS A N 1
ATOM 1633 C CA . CYS A 1 197 ? 5.836 -10.933 -14.016 1.00 93.38 197 CYS A CA 1
ATOM 1634 C C . CYS A 1 197 ? 6.117 -10.226 -15.352 1.00 93.38 197 CYS A C 1
ATOM 1636 O O . CYS A 1 197 ? 7.165 -9.608 -15.523 1.00 93.38 197 CYS A O 1
ATOM 1638 N N . THR A 1 198 ? 5.167 -10.280 -16.286 1.00 90.62 198 THR A N 1
ATOM 1639 C CA . THR A 1 198 ? 5.266 -9.671 -17.618 1.00 90.62 198 THR A CA 1
ATOM 1640 C C . THR A 1 198 ? 4.043 -8.798 -17.888 1.00 90.62 198 THR A C 1
ATOM 1642 O O . THR A 1 198 ? 3.116 -9.202 -18.593 1.00 90.62 198 THR A O 1
ATOM 1645 N N . GLY A 1 199 ? 4.006 -7.616 -17.276 1.00 87.25 199 GLY A N 1
ATOM 1646 C CA . GLY A 1 199 ? 2.961 -6.618 -17.486 1.00 87.25 199 GLY A CA 1
ATOM 1647 C C . GLY A 1 199 ? 3.374 -5.550 -18.498 1.00 87.25 199 GLY A C 1
ATOM 1648 O O . GLY A 1 199 ? 4.555 -5.270 -18.696 1.00 87.25 199 GLY A O 1
ATOM 1649 N N . VAL A 1 200 ? 2.378 -4.945 -19.139 1.00 83.69 200 VAL A N 1
ATOM 1650 C CA . VAL A 1 200 ? 2.553 -3.813 -20.055 1.00 83.69 200 VAL A CA 1
ATOM 1651 C C . VAL A 1 200 ? 1.609 -2.686 -19.650 1.00 83.69 200 VAL A C 1
ATOM 1653 O O . VAL A 1 200 ? 0.419 -2.909 -19.424 1.00 83.69 200 VAL A O 1
ATOM 1656 N N . GLU A 1 201 ? 2.132 -1.465 -19.549 1.00 80.25 201 GLU A N 1
ATOM 1657 C CA . GLU A 1 201 ? 1.316 -0.281 -19.272 1.00 80.25 201 GLU A CA 1
ATOM 1658 C C . GLU A 1 201 ? 0.685 0.205 -20.586 1.00 80.25 201 GLU A C 1
ATOM 1660 O O . GLU A 1 201 ? 1.342 0.799 -21.440 1.00 80.25 201 GLU A O 1
ATOM 1665 N N . GLY A 1 202 ? -0.609 -0.065 -20.759 1.00 78.88 202 GLY A N 1
ATOM 1666 C CA . GLY A 1 202 ? -1.406 0.456 -21.867 1.00 78.88 202 GLY A CA 1
ATOM 1667 C C . GLY A 1 202 ? -2.228 1.670 -21.442 1.00 78.88 202 GLY A C 1
ATOM 1668 O O . GLY A 1 202 ? -2.678 1.760 -20.303 1.00 78.88 202 GLY A O 1
ATOM 1669 N N . THR A 1 203 ? -2.479 2.609 -22.358 1.00 78.62 203 THR A N 1
ATOM 1670 C CA . THR A 1 203 ? -3.464 3.674 -22.122 1.00 78.62 203 THR A CA 1
ATOM 1671 C C . THR A 1 203 ? -4.537 3.683 -23.196 1.00 78.62 203 THR A C 1
ATOM 1673 O O . THR A 1 203 ? -4.249 3.848 -24.378 1.00 78.62 203 THR A O 1
ATOM 1676 N N . ILE A 1 204 ? -5.793 3.591 -22.763 1.00 80.19 204 ILE A N 1
ATOM 1677 C CA . ILE A 1 204 ? -6.971 3.728 -23.617 1.00 80.19 204 ILE A CA 1
ATOM 1678 C C . ILE A 1 204 ? -7.551 5.128 -23.398 1.00 80.19 204 ILE A C 1
ATOM 1680 O O . ILE A 1 204 ? -7.816 5.529 -22.268 1.00 80.19 204 ILE A O 1
ATOM 1684 N N . SER A 1 205 ? -7.734 5.896 -24.474 1.00 80.06 205 SER A N 1
ATOM 1685 C CA . SER A 1 205 ? -8.411 7.198 -24.419 1.00 80.06 205 SER A CA 1
ATOM 1686 C C . SER A 1 205 ? -9.790 7.076 -25.060 1.00 80.06 205 SER A C 1
ATOM 1688 O O . SER A 1 205 ? -9.889 6.855 -26.265 1.00 80.06 205 SER A O 1
ATOM 1690 N N . VAL A 1 206 ? -10.848 7.229 -24.264 1.00 84.38 206 VAL A N 1
ATOM 1691 C CA . VAL A 1 206 ? -12.239 7.161 -24.733 1.00 84.38 206 VAL A CA 1
ATOM 1692 C C . VAL A 1 206 ? -12.810 8.572 -24.832 1.00 84.38 206 VAL A C 1
ATOM 1694 O O . VAL A 1 206 ? -12.712 9.355 -23.891 1.00 84.38 206 VAL A O 1
ATOM 1697 N N . LYS A 1 207 ? -13.416 8.906 -25.975 1.00 85.88 207 LYS A N 1
ATOM 1698 C CA . LYS A 1 207 ? -14.185 10.144 -26.152 1.00 85.88 207 LYS A CA 1
ATOM 1699 C C . LYS A 1 207 ? -15.669 9.809 -26.074 1.00 85.88 207 LYS A C 1
ATOM 1701 O O . LYS A 1 207 ? -16.196 9.173 -26.982 1.00 85.88 207 LYS A O 1
ATOM 1706 N N . VAL A 1 208 ? -16.335 10.246 -25.009 1.00 86.50 208 VAL A N 1
ATOM 1707 C CA . VAL A 1 208 ? -17.792 10.128 -24.878 1.00 86.50 208 VAL A CA 1
ATOM 1708 C C . VAL A 1 208 ? -18.424 11.399 -25.438 1.00 86.50 208 VAL A C 1
ATOM 1710 O O . VAL A 1 208 ? -18.079 12.501 -25.016 1.00 86.50 208 VAL A O 1
ATOM 1713 N N . LYS A 1 209 ? -19.327 11.263 -26.412 1.00 80.06 209 LYS A N 1
ATOM 1714 C CA . LYS A 1 209 ? -20.160 12.380 -26.868 1.00 80.06 209 LYS A CA 1
ATOM 1715 C C . LYS A 1 209 ? -21.383 12.453 -25.961 1.00 80.06 209 LYS A C 1
ATOM 1717 O O . LYS A 1 209 ? -22.187 11.526 -25.964 1.00 80.06 209 LYS A O 1
ATOM 1722 N N . CYS A 1 210 ? -21.529 13.536 -25.206 1.00 75.81 210 CYS A N 1
ATOM 1723 C CA . CYS A 1 210 ? -22.803 13.832 -24.561 1.00 75.81 210 CYS A CA 1
ATOM 1724 C C . CYS A 1 210 ? -23.839 14.156 -25.648 1.00 75.81 210 CYS A C 1
ATOM 1726 O O . CYS A 1 210 ? -23.531 14.894 -26.587 1.00 75.81 210 CYS A O 1
ATOM 1728 N N . ALA A 1 211 ? -25.049 13.604 -25.538 1.00 68.44 211 ALA A N 1
ATOM 1729 C CA . ALA A 1 211 ? -26.179 14.094 -26.318 1.00 68.44 211 ALA A CA 1
ATOM 1730 C C . ALA A 1 211 ? -26.474 15.535 -25.874 1.00 68.44 211 ALA A C 1
ATOM 1732 O O . ALA A 1 211 ? -26.487 15.811 -24.674 1.00 68.44 211 ALA A O 1
ATOM 1733 N N . ALA A 1 212 ? -26.651 16.449 -26.828 1.00 65.62 212 ALA A N 1
ATOM 1734 C CA . ALA A 1 212 ? -27.171 17.774 -26.519 1.00 65.62 212 ALA A CA 1
ATOM 1735 C C . ALA A 1 212 ? -28.597 17.600 -25.971 1.00 65.62 212 ALA A C 1
ATOM 1737 O O . ALA A 1 212 ? -29.409 16.940 -26.622 1.00 65.62 212 ALA A O 1
ATOM 1738 N N . LEU A 1 213 ? -28.838 18.109 -24.758 1.00 56.16 213 LEU A N 1
ATOM 1739 C CA . LEU A 1 213 ? -30.174 18.234 -24.168 1.00 56.16 213 LEU A CA 1
ATOM 1740 C C . LEU A 1 213 ? -30.968 19.322 -24.894 1.00 56.16 213 LEU A C 1
ATOM 1742 O O . LEU A 1 213 ? -30.347 20.357 -25.231 1.00 56.16 213 LEU A O 1
#

Radius of gyration: 19.02 Å; chains: 1; bounding box: 50×42×55 Å

Sequence (213 aa):
MMLNDKEVNATLDDKDRYDHVDVWPRSPSPSCYYFWYRCYQMRKTSPTPLKSKRFTQPYAYEYQATPFLQFFSLRFAGNFLRGESMSVYGFLAIRDDVDYLRDYVFSRSQEDAHVIRPVSSDLPLISPVRGISSSAPVIFEYSIKFVNNDKDSDDEDGEIIDGCFRYVPWNPYHNHKVKPRIYGPLGPVDMQFMYICTGVEGTISVKVKCAAL

pLDDT: mean 87.93, std 11.89, range [35.44, 98.69]

Secondary structure (DSSP, 8-state):
-PPPHHHHHTTS-GGGPPBP--EE-SS-SSGGG-HHHHHTTTT--SBP-PPS-TTSS--TT----EEEEEEEEEEE-SPPGGG--EEEEEEEEEE-TTTSSBEEEEEE-STT-EEEBTTB-B--PPPPSS-EE-SS-EEEEEEEEE----TT--PPPPEEEEEEEEE--SSTTS-EEE-BEEEETTEEEEEEEEEEEEE----------PPP-